Protein AF-0000000084921304 (afdb_homodimer)

Secondary structure (DSSP, 8-state):
-HHHHHHHHHHHHHHT-PPPPHHHHHHHHTT----SEEEETT-TTSHHHHHHHHTT-EEEE--SS--SSS-SS---GGG---B-SEEEE---GGGHHHHHHHHHHHBPTT-EEEEEEEGGGG--HHHHHHHHHS--SEEEEESSPP---SSS---------PPEEEEEEETT--SPEEEEEE-/-HHHHHHHHHHHHHHT--PPPHHHHHHHHTT----SEEEETT-TTSTTHHHHHHTT-EEEE--SS--SSS-SS---GGG---B-SEEEE---GGGHHHHHHHHHHHBPTT-EEEEEEEGGGG--HHHHHHHHHS--SEEEEESSPP----SS---------PPEEEEEEETT--SPEEEEEE-

Organism: Filifactor alocis (strain ATCC 35896 / CCUG 47790 / D40 B5) (NCBI:txid546269)

Radius of gyration: 22.88 Å; Cα contacts (8 Å, |Δi|>4): 692; chains: 2; bounding box: 41×64×52 Å

Nearest PDB structures (foldseek):
  3lpm-assembly1_B  TM=6.409E-01  e=4.430E-08  Listeria monocytogenes serotype 4b str. CLIP 80459
  7wm6-assembly1_B  TM=6.817E-01  e=2.512E-06  Mycoplasma capricolum subsp. capricolum
  5hfj-assembly3_D  TM=5.445E-01  e=5.530E-03  Helicobacter pylori 26695
  7f4r-assembly4_D  TM=4.416E-01  e=1.617E+00  Tetrahymena thermophila SB210
  7f4r-assembly3_C  TM=3.158E-01  e=4.299E-01  Tetrahymena thermophila SB210

Solvent-accessible surface area (backbone atoms only — not comparable to full-atom values): 19880 Å² total; per-residue (Å²): 110,70,60,58,52,47,52,57,39,48,60,45,40,69,66,48,65,69,67,56,42,60,64,60,53,53,56,48,57,76,75,49,86,76,58,58,52,30,34,18,58,46,31,45,70,24,51,59,52,52,54,44,41,75,71,70,34,44,70,52,31,26,13,69,56,63,52,88,37,63,40,72,66,56,34,57,60,87,73,59,71,69,40,80,51,24,34,54,38,56,59,52,67,92,45,41,68,59,51,50,51,49,53,58,67,28,34,39,76,66,28,37,39,36,36,52,38,54,53,69,65,81,40,39,55,80,46,38,60,49,40,70,70,49,25,40,48,34,36,40,34,33,24,50,63,71,67,58,66,66,86,78,60,79,64,82,66,67,83,58,84,61,35,42,22,42,38,29,32,36,38,83,42,75,66,71,18,34,46,44,80,40,121,108,68,60,57,51,45,51,58,39,49,59,45,41,70,66,48,64,69,75,54,43,60,65,60,54,52,59,47,58,77,75,50,84,75,58,61,50,30,34,19,57,46,30,44,70,23,53,59,52,53,54,44,40,74,72,71,34,44,70,52,30,26,14,68,56,64,51,88,38,64,38,72,65,59,35,56,61,86,73,59,71,71,39,81,51,23,32,52,37,55,59,52,68,92,45,42,67,59,51,51,52,50,54,58,68,30,35,39,77,66,26,38,38,37,37,52,38,53,53,67,64,80,39,39,58,80,47,38,60,48,40,70,71,49,26,38,50,33,35,41,33,32,24,51,62,72,68,60,77,66,87,78,63,79,65,81,65,69,80,61,83,62,34,42,21,42,39,29,32,36,37,82,43,76,66,69,18,35,45,43,78,39,123

InterPro domains:
  IPR002052 DNA methylase, N-6 adenine-specific, conserved site [PS00092] (87-93)
  IPR029063 S-adenosyl-L-methionine-dependent methyltransferase superfamily [SSF53335] (7-137)

Structure (mmCIF, N/CA/C/O backbone):
data_AF-0000000084921304-model_v1
#
loop_
_entity.id
_entity.type
_entity.pdbx_description
1 polymer 'Conjugal transfer protein'
#
loop_
_atom_site.group_PDB
_atom_site.id
_atom_site.type_symbol
_atom_site.label_atom_id
_atom_site.label_alt_id
_atom_site.label_comp_id
_atom_site.label_asym_id
_atom_site.label_entity_id
_atom_site.label_seq_id
_atom_site.pdbx_PDB_ins_code
_atom_site.Cartn_x
_atom_site.Cartn_y
_atom_site.Cartn_z
_atom_site.occupancy
_atom_site.B_iso_or_equiv
_atom_site.auth_seq_id
_atom_site.auth_comp_id
_atom_site.auth_asym_id
_atom_site.auth_atom_id
_atom_site.pdbx_PDB_model_num
ATOM 1 N N . MET A 1 1 ? -14.688 -12.773 -30.062 1 26.5 1 MET A N 1
ATOM 2 C CA . MET A 1 1 ? -14.188 -11.805 -29.094 1 26.5 1 MET A CA 1
ATOM 3 C C . MET A 1 1 ? -13.164 -12.445 -28.156 1 26.5 1 MET A C 1
ATOM 5 O O . MET A 1 1 ? -12.109 -11.859 -27.891 1 26.5 1 MET A O 1
ATOM 9 N N . PHE A 1 2 ? -13.516 -13.578 -27.734 1 33.69 2 PHE A N 1
ATOM 10 C CA . PHE A 1 2 ? -12.617 -14.43 -26.969 1 33.69 2 PHE A CA 1
ATOM 11 C C . PHE A 1 2 ? -11.445 -14.898 -27.828 1 33.69 2 PHE A C 1
ATOM 13 O O . PHE A 1 2 ? -10.305 -14.961 -27.359 1 33.69 2 PHE A O 1
ATOM 20 N N . ASP A 1 3 ? -11.773 -15.156 -28.969 1 39.53 3 ASP A N 1
ATOM 21 C CA . ASP A 1 3 ? -10.766 -15.703 -29.859 1 39.53 3 ASP A CA 1
ATOM 22 C C . ASP A 1 3 ? -9.68 -14.672 -30.172 1 39.53 3 ASP A C 1
ATOM 24 O O . ASP A 1 3 ? -8.492 -15 -30.203 1 39.53 3 ASP A O 1
ATOM 28 N N . THR A 1 4 ? -10.141 -13.5 -30.688 1 36.56 4 THR A N 1
ATOM 29 C CA . THR A 1 4 ? -9.227 -12.422 -31.047 1 36.56 4 THR A CA 1
ATOM 30 C C . THR A 1 4 ? -8.445 -11.945 -29.828 1 36.56 4 THR A C 1
ATOM 32 O O . THR A 1 4 ? -7.285 -11.547 -29.953 1 36.56 4 THR A O 1
ATOM 35 N N . LEU A 1 5 ? -9.047 -11.914 -28.719 1 35.69 5 LEU A N 1
ATOM 36 C CA . LEU A 1 5 ? -8.359 -11.625 -27.469 1 35.69 5 LEU A CA 1
ATOM 37 C C . LEU A 1 5 ? -7.27 -12.648 -27.188 1 35.69 5 LEU A C 1
ATOM 39 O O . LEU A 1 5 ? -6.188 -12.305 -26.719 1 35.69 5 LEU A O 1
ATOM 43 N N . ILE A 1 6 ? -7.566 -13.93 -27.75 1 40.97 6 ILE A N 1
ATOM 44 C CA . ILE A 1 6 ? -6.594 -15.008 -27.594 1 40.97 6 ILE A CA 1
ATOM 45 C C . ILE A 1 6 ? -5.398 -14.766 -28.516 1 40.97 6 ILE A C 1
ATOM 47 O O . ILE A 1 6 ? -4.25 -14.938 -28.109 1 40.97 6 ILE A O 1
ATOM 51 N N . LYS A 1 7 ? -5.809 -14.422 -29.734 1 44.66 7 LYS A N 1
ATOM 52 C CA . LYS A 1 7 ? -4.73 -14.242 -30.703 1 44.66 7 LYS A CA 1
ATOM 53 C C . LYS A 1 7 ? -3.861 -13.039 -30.344 1 44.66 7 LYS A C 1
ATOM 55 O O . LYS A 1 7 ? -2.633 -13.125 -30.375 1 44.66 7 LYS A O 1
ATOM 60 N N . PHE A 1 8 ? -4.484 -11.938 -30.234 1 45 8 PHE A N 1
ATOM 61 C CA . PHE A 1 8 ? -3.799 -10.703 -29.875 1 45 8 PHE A CA 1
ATOM 62 C C . PHE A 1 8 ? -3.074 -10.852 -28.547 1 45 8 PHE A C 1
ATOM 64 O O . PHE A 1 8 ? -1.998 -10.281 -28.344 1 45 8 PHE A O 1
ATOM 71 N N . SER A 1 9 ? -3.645 -11.75 -27.734 1 48.25 9 SER A N 1
ATOM 72 C CA . SER A 1 9 ? -3.143 -12.055 -26.406 1 48.25 9 SER A CA 1
ATOM 73 C C . SER A 1 9 ? -1.865 -12.883 -26.469 1 48.25 9 SER A C 1
ATOM 75 O O . SER A 1 9 ? -0.914 -12.625 -25.734 1 48.25 9 SER A O 1
ATOM 77 N N . LYS A 1 10 ? -1.944 -13.82 -27.484 1 49.91 10 LYS A N 1
ATOM 78 C CA . LYS A 1 10 ? -0.746 -14.641 -27.609 1 49.91 10 LYS A CA 1
ATOM 79 C C . LYS A 1 10 ? 0.442 -13.812 -28.094 1 49.91 10 LYS A C 1
ATOM 81 O O . LYS A 1 10 ? 1.568 -14.008 -27.625 1 49.91 10 LYS A O 1
ATOM 86 N N . ASP A 1 11 ? 0.096 -13.086 -29.203 1 49.53 11 ASP A N 1
ATOM 87 C CA . ASP A 1 11 ? 1.166 -12.219 -29.688 1 49.53 11 ASP A CA 1
ATOM 88 C C . ASP A 1 11 ? 1.638 -11.266 -28.594 1 49.53 11 ASP A C 1
ATOM 90 O O . ASP A 1 11 ? 2.838 -11.023 -28.453 1 49.53 11 ASP A O 1
ATOM 94 N N . ARG A 1 12 ? 0.738 -10.695 -27.969 1 47.16 12 ARG A N 1
ATOM 95 C CA . ARG A 1 12 ? 1.112 -9.773 -26.906 1 47.16 12 ARG A CA 1
ATOM 96 C C . ARG A 1 12 ? 1.82 -10.5 -25.766 1 47.16 12 ARG A C 1
ATOM 98 O O . ARG A 1 12 ? 2.68 -9.93 -25.094 1 47.16 12 ARG A O 1
ATOM 105 N N . GLU A 1 13 ? 1.386 -11.672 -25.594 1 50.84 13 GLU A N 1
ATOM 106 C CA . GLU A 1 13 ? 2.02 -12.516 -24.578 1 50.84 13 GLU A CA 1
ATOM 107 C C . GLU A 1 13 ? 3.498 -12.727 -24.891 1 50.84 13 GLU A C 1
ATOM 109 O O . GLU A 1 13 ? 4.332 -12.719 -23.984 1 50.84 13 GLU A O 1
ATOM 114 N N . LYS A 1 14 ? 3.738 -13.109 -26.141 1 47.34 14 LYS A N 1
ATOM 115 C CA . LYS A 1 14 ? 5.152 -13.219 -26.5 1 47.34 14 LYS A CA 1
ATOM 116 C C . LYS A 1 14 ? 5.926 -11.984 -26.047 1 47.34 14 LYS A C 1
ATOM 118 O O . LYS A 1 14 ? 7.074 -12.094 -25.609 1 47.34 14 LYS A O 1
ATOM 123 N N . LEU A 1 15 ? 5.176 -10.859 -26.094 1 44.09 15 LEU A N 1
ATOM 124 C CA . LEU A 1 15 ? 5.832 -9.578 -25.828 1 44.09 15 LEU A CA 1
ATOM 125 C C . LEU A 1 15 ? 5.855 -9.281 -24.328 1 44.09 15 LEU A C 1
ATOM 127 O O . LEU A 1 15 ? 6.703 -8.516 -23.859 1 44.09 15 LEU A O 1
ATOM 131 N N . ASP A 1 16 ? 5.016 -9.938 -23.672 1 53.34 16 ASP A N 1
ATOM 132 C CA . ASP A 1 16 ? 4.938 -9.531 -22.281 1 53.34 16 ASP A CA 1
ATOM 133 C C . ASP A 1 16 ? 5.625 -10.539 -21.375 1 53.34 16 ASP A C 1
ATOM 135 O O . ASP A 1 16 ? 5.199 -10.758 -20.234 1 53.34 16 ASP A O 1
ATOM 139 N N . PHE A 1 17 ? 6.609 -11.188 -22.047 1 55.31 17 PHE A N 1
ATOM 140 C CA . PHE A 1 17 ? 7.426 -12.102 -21.25 1 55.31 17 PHE A CA 1
ATOM 141 C C . PHE A 1 17 ? 8.539 -11.344 -20.531 1 55.31 17 PHE A C 1
ATOM 143 O O . PHE A 1 17 ? 9.391 -10.727 -21.172 1 55.31 17 PHE A O 1
ATOM 150 N N . TYR A 1 18 ? 8.328 -11.086 -19.328 1 63.44 18 TYR A N 1
ATOM 151 C CA . TYR A 1 18 ? 9.406 -10.523 -18.516 1 63.44 18 TYR A CA 1
ATOM 152 C C . TYR A 1 18 ? 10.008 -11.578 -17.594 1 63.44 18 TYR A C 1
ATOM 154 O O . TYR A 1 18 ? 9.281 -12.328 -16.953 1 63.44 18 TYR A O 1
ATOM 162 N N . ALA A 1 19 ? 11.328 -11.867 -17.797 1 76.06 19 ALA A N 1
ATOM 163 C CA . ALA A 1 19 ? 12.039 -12.734 -16.859 1 76.06 19 ALA A CA 1
ATOM 164 C C . ALA A 1 19 ? 11.945 -12.195 -15.438 1 76.06 19 ALA A C 1
ATOM 166 O O . ALA A 1 19 ? 12.219 -11.016 -15.188 1 76.06 19 ALA A O 1
ATOM 167 N N . THR A 1 20 ? 11.461 -13.102 -14.594 1 87.38 20 THR A N 1
ATOM 168 C CA . THR A 1 20 ? 11.336 -12.703 -13.195 1 87.38 20 THR A CA 1
ATOM 169 C C . THR A 1 20 ? 12.688 -12.773 -12.492 1 87.38 20 THR A C 1
ATOM 171 O O . THR A 1 20 ? 13.375 -13.797 -12.539 1 87.38 20 THR A O 1
ATOM 174 N N . ASP A 1 21 ? 13.117 -11.625 -11.898 1 88.94 21 ASP A N 1
ATOM 175 C CA . ASP A 1 21 ? 14.32 -11.586 -11.07 1 88.94 21 ASP A CA 1
ATOM 176 C C . ASP A 1 21 ? 14.273 -12.664 -9.992 1 88.94 21 ASP A C 1
ATOM 178 O O . ASP A 1 21 ? 13.273 -12.805 -9.281 1 88.94 21 ASP A O 1
ATOM 182 N N . LYS A 1 22 ? 15.383 -13.461 -9.945 1 91.94 22 LYS A N 1
ATOM 183 C CA . LYS A 1 22 ? 15.438 -14.547 -8.977 1 91.94 22 LYS A CA 1
ATOM 184 C C . LYS A 1 22 ? 15.195 -14.031 -7.562 1 91.94 22 LYS A C 1
ATOM 186 O O . LYS A 1 22 ? 14.625 -14.742 -6.727 1 91.94 22 LYS A O 1
ATOM 191 N N . ARG A 1 23 ? 15.625 -12.797 -7.305 1 92.06 23 ARG A N 1
ATOM 192 C CA . ARG A 1 23 ? 15.453 -12.195 -5.988 1 92.06 23 ARG A CA 1
ATOM 193 C C . ARG A 1 23 ? 13.984 -12.164 -5.59 1 92.06 23 ARG A C 1
ATOM 195 O O . ARG A 1 23 ? 13.648 -12.328 -4.414 1 92.06 23 ARG A O 1
ATOM 202 N N . ALA A 1 24 ? 13.133 -11.961 -6.535 1 94.25 24 ALA A N 1
ATOM 203 C CA . ALA A 1 24 ? 11.703 -11.883 -6.242 1 94.25 24 ALA A CA 1
ATOM 204 C C . ALA A 1 24 ? 11.203 -13.172 -5.598 1 94.25 24 ALA A C 1
ATOM 206 O O . ALA A 1 24 ? 10.547 -13.133 -4.551 1 94.25 24 ALA A O 1
ATOM 207 N N . THR A 1 25 ? 11.539 -14.281 -6.16 1 97.44 25 THR A N 1
ATOM 208 C CA . THR A 1 25 ? 11.055 -15.562 -5.652 1 97.44 25 THR A CA 1
ATOM 209 C C . THR A 1 25 ? 11.766 -15.938 -4.355 1 97.44 25 THR A C 1
ATOM 211 O O . THR A 1 25 ? 11.133 -16.438 -3.418 1 97.44 25 THR A O 1
ATOM 214 N N . HIS A 1 26 ? 13.07 -15.648 -4.23 1 97.19 26 HIS A N 1
ATOM 215 C CA . HIS A 1 26 ? 13.797 -15.914 -2.994 1 97.19 26 HIS A CA 1
ATOM 216 C C . HIS A 1 26 ? 13.172 -15.172 -1.816 1 97.19 26 HIS A C 1
ATOM 218 O O . HIS A 1 26 ? 12.969 -15.758 -0.75 1 97.19 26 HIS A O 1
ATOM 224 N N . GLU A 1 27 ? 12.898 -13.93 -2.084 1 96.19 27 GLU A N 1
ATOM 225 C CA . GLU A 1 27 ? 12.344 -13.117 -1.007 1 96.19 27 GLU A CA 1
ATOM 226 C C . GLU A 1 27 ? 10.953 -13.594 -0.616 1 96.19 27 GLU A C 1
ATOM 228 O O . GLU A 1 27 ? 10.57 -13.539 0.557 1 96.19 27 GLU A O 1
ATOM 233 N N . LEU A 1 28 ? 10.148 -14.016 -1.581 1 97.94 28 LEU A N 1
ATOM 234 C CA . LEU A 1 28 ? 8.844 -14.586 -1.278 1 97.94 28 LEU A CA 1
ATOM 235 C C . LEU A 1 28 ? 8.984 -15.82 -0.392 1 97.94 28 LEU A C 1
ATOM 237 O O . LEU A 1 28 ? 8.289 -15.953 0.616 1 97.94 28 LEU A O 1
ATOM 241 N N . LEU A 1 29 ? 9.922 -16.703 -0.693 1 98.44 29 LEU A N 1
ATOM 242 C CA . LEU A 1 29 ? 10.055 -17.984 -0.028 1 98.44 29 LEU A CA 1
ATOM 243 C C . LEU A 1 29 ? 10.672 -17.828 1.356 1 98.44 29 LEU A C 1
ATOM 245 O O . LEU A 1 29 ? 10.586 -18.734 2.188 1 98.44 29 LEU A O 1
ATOM 249 N N . LYS A 1 30 ? 11.359 -16.703 1.656 1 97.62 30 LYS A N 1
ATOM 250 C CA . LYS A 1 30 ? 11.82 -16.391 3.006 1 97.62 30 LYS A CA 1
ATOM 251 C C . LYS A 1 30 ? 10.648 -16.062 3.926 1 97.62 30 LYS A C 1
ATOM 253 O O . LYS A 1 30 ? 10.773 -16.141 5.152 1 97.62 30 LYS A O 1
ATOM 258 N N . ARG A 1 31 ? 9.484 -15.836 3.352 1 97.62 31 ARG A N 1
ATOM 259 C CA . ARG A 1 31 ? 8.422 -15.219 4.141 1 97.62 31 ARG A CA 1
ATOM 260 C C . ARG A 1 31 ? 7.156 -16.062 4.109 1 97.62 31 ARG A C 1
ATOM 262 O O . ARG A 1 31 ? 6.309 -15.953 4.996 1 97.62 31 ARG A O 1
ATOM 269 N N . GLU A 1 32 ? 7.043 -16.844 3.07 1 98.31 32 GLU A N 1
ATOM 270 C CA . GLU A 1 32 ? 5.844 -17.656 2.893 1 98.31 32 GLU A CA 1
ATOM 271 C C . GLU A 1 32 ? 6.199 -19.125 2.645 1 98.31 32 GLU A C 1
ATOM 273 O O . GLU A 1 32 ? 7.254 -19.422 2.084 1 98.31 32 GLU A O 1
ATOM 278 N N . GLU A 1 33 ? 5.285 -19.969 3.123 1 98.5 33 GLU A N 1
ATOM 279 C CA . GLU A 1 33 ? 5.355 -21.406 2.811 1 98.5 33 GLU A CA 1
ATOM 280 C C . GLU A 1 33 ? 4.156 -21.844 1.975 1 98.5 33 GLU A C 1
ATOM 282 O O . GLU A 1 33 ? 3.051 -21.312 2.145 1 98.5 33 GLU A O 1
ATOM 287 N N . PHE A 1 34 ? 4.43 -22.75 1.084 1 98.62 34 PHE A N 1
ATOM 288 C CA . PHE A 1 34 ? 3.389 -23.312 0.233 1 98.62 34 PHE A CA 1
ATOM 289 C C . PHE A 1 34 ? 3.311 -24.828 0.398 1 98.62 34 PHE A C 1
ATOM 291 O O . PHE A 1 34 ? 4.121 -25.422 1.112 1 98.62 34 PHE A O 1
ATOM 298 N N . THR A 1 35 ? 2.27 -25.438 -0.199 1 98.19 35 THR A N 1
ATOM 299 C CA . THR A 1 35 ? 2.213 -26.891 -0.252 1 98.19 35 THR A CA 1
ATOM 300 C C . THR A 1 35 ? 3.365 -27.438 -1.086 1 98.19 35 THR A C 1
ATOM 302 O O . THR A 1 35 ? 3.951 -26.719 -1.899 1 98.19 35 THR A O 1
ATOM 305 N N . SER A 1 36 ? 3.621 -28.641 -0.891 1 97.88 36 SER A N 1
ATOM 306 C CA . SER A 1 36 ? 4.781 -29.266 -1.517 1 97.88 36 SER A CA 1
ATOM 307 C C . SER A 1 36 ? 4.672 -29.234 -3.037 1 97.88 36 SER A C 1
ATOM 309 O O . SER A 1 36 ? 5.688 -29.172 -3.736 1 97.88 36 SER A O 1
ATOM 311 N N . LEU A 1 37 ? 3.475 -29.344 -3.533 1 98.44 37 LEU A N 1
ATOM 312 C CA . LEU A 1 37 ? 3.213 -29.234 -4.965 1 98.44 37 LEU A CA 1
ATOM 313 C C . LEU A 1 37 ? 2.598 -27.875 -5.297 1 98.44 37 LEU A C 1
ATOM 315 O O . LEU A 1 37 ? 1.516 -27.547 -4.805 1 98.44 37 LEU A O 1
ATOM 319 N N . VAL A 1 38 ? 3.303 -27.109 -6.16 1 98.88 38 VAL A N 1
ATOM 320 C CA . VAL A 1 38 ? 2.885 -25.766 -6.508 1 98.88 38 VAL A CA 1
ATOM 321 C C . VAL A 1 38 ? 2.555 -25.688 -7.996 1 98.88 38 VAL A C 1
ATOM 323 O O . VAL A 1 38 ? 3.262 -26.266 -8.828 1 98.88 38 VAL A O 1
ATOM 326 N N . TYR A 1 39 ? 1.512 -25 -8.312 1 98.94 39 TYR A N 1
ATOM 327 C CA . TYR A 1 39 ? 1.114 -24.797 -9.703 1 98.94 39 TYR A CA 1
ATOM 328 C C . TYR A 1 39 ? 1.648 -23.469 -10.227 1 98.94 39 TYR A C 1
ATOM 330 O O . TYR A 1 39 ? 1.425 -22.422 -9.625 1 98.94 39 TYR A O 1
ATOM 338 N N . GLU A 1 40 ? 2.408 -23.438 -11.297 1 98.75 40 GLU A N 1
ATOM 339 C CA . GLU A 1 40 ? 2.879 -22.281 -12.055 1 98.75 40 GLU A CA 1
ATOM 340 C C . GLU A 1 40 ? 2.252 -22.25 -13.445 1 98.75 40 GLU A C 1
ATOM 342 O O . GLU A 1 40 ? 2.805 -22.797 -14.398 1 98.75 40 GLU A O 1
ATOM 347 N N . PRO A 1 41 ? 1.186 -21.484 -13.625 1 98.25 41 PRO A N 1
ATOM 348 C CA . PRO A 1 41 ? 0.367 -21.594 -14.836 1 98.25 41 PRO A CA 1
ATOM 349 C C . PRO A 1 41 ? 0.828 -20.656 -15.945 1 98.25 41 PRO A C 1
ATOM 351 O O . PRO A 1 41 ? 0.202 -20.594 -17.016 1 98.25 41 PRO A O 1
ATOM 354 N N . ALA A 1 42 ? 1.839 -19.875 -15.711 1 96.5 42 ALA A N 1
ATOM 355 C CA . ALA A 1 42 ? 2.531 -19.016 -16.672 1 96.5 42 ALA A CA 1
ATOM 356 C C . ALA A 1 42 ? 4.043 -19.094 -16.484 1 96.5 42 ALA A C 1
ATOM 358 O O . ALA A 1 42 ? 4.699 -18.078 -16.25 1 96.5 42 ALA A O 1
ATOM 359 N N . CYS A 1 43 ? 4.582 -20.266 -16.75 1 96.75 43 CYS A N 1
ATOM 360 C CA . CYS A 1 43 ? 5.895 -20.609 -16.203 1 96.75 43 CYS A CA 1
ATOM 361 C C . CYS A 1 43 ? 7.008 -20.031 -17.062 1 96.75 43 CYS A C 1
ATOM 363 O O . CYS A 1 43 ? 8.148 -19.906 -16.625 1 96.75 43 CYS A O 1
ATOM 365 N N . GLY A 1 44 ? 6.73 -19.672 -18.328 1 93.44 44 GLY A N 1
ATOM 366 C CA . GLY A 1 44 ? 7.773 -19.141 -19.188 1 93.44 44 GLY A CA 1
ATOM 367 C C . GLY A 1 44 ? 9 -20.031 -19.266 1 93.44 44 GLY A C 1
ATOM 368 O O . GLY A 1 44 ? 8.883 -21.234 -19.531 1 93.44 44 GLY A O 1
ATOM 369 N N . GLU A 1 45 ? 10.125 -19.469 -19.016 1 94.5 45 GLU A N 1
ATOM 370 C CA . GLU A 1 45 ? 11.375 -20.219 -19.078 1 94.5 45 GLU A CA 1
ATOM 371 C C . GLU A 1 45 ? 11.727 -20.812 -17.719 1 94.5 45 GLU A C 1
ATOM 373 O O . GLU A 1 45 ? 12.828 -21.344 -17.531 1 94.5 45 GLU A O 1
ATOM 378 N N . GLY A 1 46 ? 10.883 -20.656 -16.75 1 97 46 GLY A N 1
ATOM 379 C CA . GLY A 1 46 ? 11.055 -21.344 -15.477 1 97 46 GLY A CA 1
ATOM 380 C C . GLY A 1 46 ? 11.75 -20.484 -14.438 1 97 46 GLY A C 1
ATOM 381 O O . GLY A 1 46 ? 12.312 -21.016 -13.469 1 97 46 GLY A O 1
ATOM 382 N N . HIS A 1 47 ? 11.734 -19.203 -14.617 1 95.75 47 HIS A N 1
ATOM 383 C CA . HIS A 1 47 ? 12.453 -18.328 -13.695 1 95.75 47 HIS A CA 1
ATOM 384 C C . HIS A 1 47 ? 11.914 -18.469 -12.273 1 95.75 47 HIS A C 1
ATOM 386 O O . HIS A 1 47 ? 12.672 -18.422 -11.305 1 95.75 47 HIS A O 1
ATOM 392 N N . ILE A 1 48 ? 10.609 -18.641 -12.148 1 97.94 48 ILE A N 1
ATOM 393 C CA . ILE A 1 48 ? 10.016 -18.859 -10.836 1 97.94 48 ILE A CA 1
ATOM 394 C C . ILE A 1 48 ? 10.07 -20.328 -10.469 1 97.94 48 ILE A C 1
ATOM 396 O O . ILE A 1 48 ? 10.492 -20.688 -9.367 1 97.94 48 ILE A O 1
ATOM 400 N N . GLY A 1 49 ? 9.727 -21.188 -11.344 1 98.5 49 GLY A N 1
ATOM 401 C CA . GLY A 1 49 ? 9.656 -22.625 -11.094 1 98.5 49 GLY A CA 1
ATOM 402 C C . GLY A 1 49 ? 10.977 -23.219 -10.648 1 98.5 49 GLY A C 1
ATOM 403 O O . GLY A 1 49 ? 11.016 -24.016 -9.703 1 98.5 49 GLY A O 1
ATOM 404 N N . LYS A 1 50 ? 12.047 -22.844 -11.281 1 98.25 50 LYS A N 1
ATOM 405 C CA . LYS A 1 50 ? 13.359 -23.391 -10.953 1 98.25 50 LYS A CA 1
ATOM 406 C C . LYS A 1 50 ? 13.766 -23.031 -9.523 1 98.25 50 LYS A C 1
ATOM 408 O O . LYS A 1 50 ? 14.352 -23.859 -8.82 1 98.25 50 LYS A O 1
ATOM 413 N N . ILE A 1 51 ? 13.477 -21.812 -9.133 1 98.38 51 ILE A N 1
ATOM 414 C CA . ILE A 1 51 ? 13.797 -21.406 -7.77 1 98.38 51 ILE A CA 1
ATOM 415 C C . ILE A 1 51 ? 12.938 -22.188 -6.777 1 98.38 51 ILE A C 1
ATOM 417 O O . ILE A 1 51 ? 13.422 -22.609 -5.723 1 98.38 51 ILE A O 1
ATOM 421 N N . LEU A 1 52 ? 11.648 -22.391 -7.074 1 98.69 52 LEU A N 1
ATOM 422 C CA . LEU A 1 52 ? 10.789 -23.219 -6.23 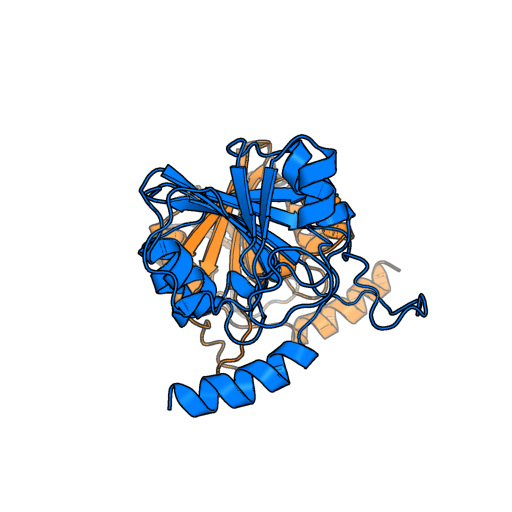1 98.69 52 LEU A CA 1
ATOM 423 C C . LEU A 1 52 ? 11.375 -24.609 -6.059 1 98.69 52 LEU A C 1
ATOM 425 O O . LEU A 1 52 ? 11.461 -25.125 -4.941 1 98.69 52 LEU A O 1
ATOM 429 N N . GLU A 1 53 ? 11.82 -25.141 -7.117 1 98.62 53 GLU A N 1
ATOM 430 C CA . GLU A 1 53 ? 12.406 -26.469 -7.086 1 98.62 53 GLU A CA 1
ATOM 431 C C . GLU A 1 53 ? 13.68 -26.5 -6.238 1 98.62 53 GLU A C 1
ATOM 433 O O . GLU A 1 53 ? 13.906 -27.438 -5.477 1 98.62 53 GLU A O 1
ATOM 438 N N . GLU A 1 54 ? 14.469 -25.5 -6.398 1 98.25 54 GLU A N 1
ATOM 439 C CA . GLU A 1 54 ? 15.695 -25.375 -5.609 1 98.25 54 GLU A CA 1
ATOM 440 C C . GLU A 1 54 ? 15.383 -25.375 -4.113 1 98.25 54 GLU A C 1
ATOM 442 O O . GLU A 1 54 ? 16.234 -25.75 -3.299 1 98.25 54 GLU A O 1
ATOM 447 N N . HIS A 1 55 ? 14.227 -24.969 -3.771 1 98.12 55 HIS A N 1
ATOM 448 C CA . HIS A 1 55 ? 13.852 -24.875 -2.365 1 98.12 55 HIS A CA 1
ATOM 449 C C . HIS A 1 55 ? 13.031 -26.094 -1.931 1 98.12 55 HIS A C 1
ATOM 451 O O . HIS A 1 55 ? 12.391 -26.062 -0.878 1 98.12 55 HIS A O 1
ATOM 457 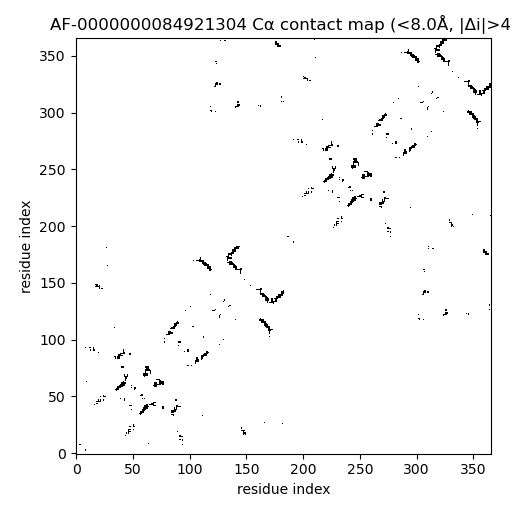N N . GLY A 1 56 ? 12.883 -27.109 -2.711 1 97.94 56 GLY A N 1
ATOM 458 C CA . GLY A 1 56 ? 12.328 -28.391 -2.301 1 97.94 56 GLY A CA 1
ATOM 459 C C . GLY A 1 56 ? 10.891 -28.594 -2.758 1 97.94 56 GLY A C 1
ATOM 460 O O . GLY A 1 56 ? 10.273 -29.609 -2.439 1 97.94 56 GLY A O 1
ATOM 461 N N . TYR A 1 57 ? 10.336 -27.688 -3.502 1 98.69 57 TYR A N 1
ATOM 462 C CA . TYR A 1 57 ? 8.984 -27.828 -4.016 1 98.69 57 TYR A CA 1
ATOM 463 C C . TYR A 1 57 ? 8.977 -28.625 -5.316 1 98.69 57 TYR A C 1
ATOM 465 O O . TYR A 1 57 ? 9.961 -28.609 -6.062 1 98.69 57 TYR A O 1
ATOM 473 N N . THR A 1 58 ? 7.883 -29.375 -5.465 1 98.81 58 THR A N 1
ATOM 474 C CA . THR A 1 58 ? 7.547 -29.859 -6.797 1 98.81 58 THR A CA 1
ATOM 475 C C . THR A 1 58 ? 6.645 -28.875 -7.523 1 98.81 58 THR A C 1
ATOM 477 O O . THR A 1 58 ? 5.746 -28.281 -6.918 1 98.81 58 THR A O 1
ATOM 480 N N . VAL A 1 59 ? 6.918 -28.719 -8.875 1 98.81 59 VAL A N 1
ATOM 481 C CA . VAL A 1 59 ? 6.199 -27.672 -9.578 1 98.81 59 VAL A CA 1
ATOM 482 C C . VAL A 1 59 ? 5.41 -28.266 -10.742 1 98.81 59 VAL A C 1
ATOM 484 O O . VAL A 1 59 ? 5.984 -28.938 -11.609 1 98.81 59 VAL A O 1
ATOM 487 N N . LYS A 1 60 ? 4.07 -28.141 -10.711 1 98.81 60 LYS A N 1
ATOM 488 C CA . LYS A 1 60 ? 3.273 -28.266 -11.93 1 98.81 60 LYS A CA 1
ATOM 489 C C . LYS A 1 60 ? 3.35 -26.984 -12.766 1 98.81 60 LYS A C 1
ATOM 491 O O . LYS A 1 60 ? 2.721 -25.984 -12.43 1 98.81 60 LYS A O 1
ATOM 496 N N . ALA A 1 61 ? 4.125 -27.078 -13.852 1 98.62 61 ALA A N 1
ATOM 497 C CA . ALA A 1 61 ? 4.395 -25.875 -14.641 1 98.62 61 ALA A CA 1
ATOM 498 C C . ALA A 1 61 ? 3.764 -25.984 -16.031 1 98.62 61 ALA A C 1
ATOM 500 O O . ALA A 1 61 ? 4.004 -26.938 -16.75 1 98.62 61 ALA A O 1
ATOM 501 N N . THR A 1 62 ? 2.93 -24.984 -16.375 1 97.94 62 THR A N 1
ATOM 502 C CA . THR A 1 62 ? 2.293 -24.938 -17.688 1 97.94 62 THR A CA 1
ATOM 503 C C . THR A 1 62 ? 2.389 -23.531 -18.281 1 97.94 62 THR A C 1
ATOM 505 O O . THR A 1 62 ? 2.668 -22.562 -17.562 1 97.94 62 THR A O 1
ATOM 508 N N . ASP A 1 63 ? 2.279 -23.469 -19.5 1 95.5 63 ASP A N 1
ATOM 509 C CA . ASP A 1 63 ? 2.242 -22.203 -20.234 1 95.5 63 ASP A CA 1
ATOM 510 C C . ASP A 1 63 ? 1.464 -22.359 -21.547 1 95.5 63 ASP A C 1
ATOM 512 O O . ASP A 1 63 ? 1.272 -23.484 -22.031 1 95.5 63 ASP A O 1
ATOM 516 N N . ILE A 1 64 ? 1.005 -21.234 -21.969 1 93.88 64 ILE A N 1
ATOM 517 C CA . ILE A 1 64 ? 0.27 -21.25 -23.219 1 93.88 64 ILE A CA 1
ATOM 518 C C . ILE A 1 64 ? 1.234 -21.484 -24.375 1 93.88 64 ILE A C 1
ATOM 520 O O . ILE A 1 64 ? 0.815 -21.875 -25.484 1 93.88 64 ILE A O 1
ATOM 524 N N . CYS A 1 65 ? 2.514 -21.25 -24.172 1 90.62 65 CYS A N 1
ATOM 525 C CA . CYS A 1 65 ? 3.594 -21.5 -25.125 1 90.62 65 CYS A CA 1
ATOM 526 C C . CYS A 1 65 ? 4.766 -22.203 -24.438 1 90.62 65 CYS A C 1
ATOM 528 O O . CYS A 1 65 ? 5.223 -21.75 -23.375 1 90.62 65 CYS A O 1
ATOM 530 N N . TYR A 1 66 ? 5.227 -23.234 -25.078 1 92.94 66 TYR A N 1
ATOM 531 C CA . TYR A 1 66 ? 6.371 -23.938 -24.484 1 92.94 66 TYR A CA 1
ATOM 532 C C . TYR A 1 66 ? 7.656 -23.141 -24.703 1 92.94 66 TYR A C 1
ATOM 534 O O . TYR A 1 66 ? 7.988 -22.781 -25.828 1 92.94 66 TYR A O 1
ATOM 542 N N . ARG A 1 67 ? 8.336 -22.938 -23.609 1 91.69 67 ARG A N 1
ATOM 543 C CA . ARG A 1 67 ? 9.539 -22.109 -23.688 1 91.69 67 ARG A CA 1
ATOM 544 C C . ARG A 1 67 ? 10.734 -22.844 -23.078 1 91.69 67 ARG A C 1
ATOM 546 O O . ARG A 1 67 ? 11.664 -22.219 -22.578 1 91.69 67 ARG A O 1
ATOM 553 N N . GLY A 1 68 ? 10.617 -24.156 -23.031 1 94.81 68 GLY A N 1
ATOM 554 C CA . GLY A 1 68 ? 11.766 -24.938 -22.594 1 94.81 68 GLY A CA 1
ATOM 555 C C . GLY A 1 68 ? 11.695 -25.344 -21.141 1 94.81 68 GLY A C 1
ATOM 556 O O . GLY A 1 68 ? 12.664 -25.875 -20.594 1 94.81 68 GLY A O 1
ATOM 557 N N . TYR A 1 69 ? 10.617 -25.109 -20.484 1 96.69 69 TYR A N 1
ATOM 558 C CA . TYR A 1 69 ? 10.398 -25.469 -19.094 1 96.69 69 TYR A CA 1
ATOM 559 C C . TYR A 1 69 ? 8.945 -25.859 -18.859 1 96.69 69 TYR A C 1
ATOM 561 O O . TYR A 1 69 ? 8.031 -25.281 -19.453 1 96.69 69 TYR A O 1
ATOM 569 N N . GLY A 1 70 ? 8.734 -26.922 -17.953 1 97.25 70 GLY A N 1
ATOM 570 C CA . GLY A 1 70 ? 7.391 -27.391 -17.625 1 97.25 70 GLY A CA 1
ATOM 571 C C . GLY A 1 70 ? 6.828 -28.359 -18.641 1 97.25 70 GLY A C 1
ATOM 572 O O . GLY A 1 70 ? 7.578 -29.062 -19.312 1 97.25 70 GLY A O 1
ATOM 573 N N . GLU A 1 71 ? 5.523 -28.391 -18.672 1 97.12 71 GLU A N 1
ATOM 574 C CA . GLU A 1 71 ? 4.852 -29.312 -19.594 1 97.12 71 GLU A CA 1
ATOM 575 C C . GLU A 1 71 ? 5.016 -28.859 -21.047 1 97.12 71 GLU A C 1
ATOM 577 O O . GLU A 1 71 ? 4.844 -27.688 -21.359 1 97.12 71 GLU A O 1
ATOM 582 N N . GLU A 1 72 ? 5.363 -29.75 -21.891 1 96 72 GLU A N 1
ATOM 583 C CA . GLU A 1 72 ? 5.512 -29.438 -23.297 1 96 72 GLU A CA 1
ATOM 584 C C . GLU A 1 72 ? 4.164 -29.125 -23.938 1 96 72 GLU A C 1
ATOM 586 O O . GLU A 1 72 ? 4.074 -28.281 -24.844 1 96 72 GLU A O 1
ATOM 591 N N . ARG A 1 73 ? 3.215 -29.891 -23.438 1 95 73 ARG A N 1
ATOM 592 C CA . ARG A 1 73 ? 1.877 -29.578 -23.922 1 95 73 ARG A CA 1
ATOM 593 C C . ARG A 1 73 ? 1.441 -28.188 -23.484 1 95 73 ARG A C 1
ATOM 595 O O . ARG A 1 73 ? 1.422 -27.891 -22.281 1 95 73 ARG A O 1
ATOM 602 N N . GLU A 1 74 ? 1.132 -27.375 -24.406 1 93.12 74 GLU A N 1
ATOM 603 C CA . GLU A 1 74 ? 0.685 -26.016 -24.141 1 93.12 74 GLU A CA 1
ATOM 604 C C . GLU A 1 74 ? -0.666 -26.016 -23.422 1 93.12 74 GLU A C 1
ATOM 606 O O . GLU A 1 74 ? -1.577 -26.75 -23.812 1 93.12 74 GLU A O 1
ATOM 611 N N . VAL A 1 75 ? -0.806 -25.281 -22.391 1 95.56 75 VAL A N 1
ATOM 612 C CA . VAL A 1 75 ? -2.033 -25.203 -21.609 1 95.56 75 VAL A CA 1
ATOM 613 C C . VAL A 1 75 ? -2.463 -23.75 -21.469 1 95.56 75 VAL A C 1
ATOM 615 O O . VAL A 1 75 ? -1.697 -22.906 -20.984 1 95.56 75 VAL A O 1
ATOM 618 N N . ASP A 1 76 ? -3.648 -23.469 -21.938 1 95 76 ASP A N 1
ATOM 619 C CA . ASP A 1 76 ? -4.301 -22.203 -21.625 1 95 76 ASP A CA 1
ATOM 620 C C . ASP A 1 76 ? -4.875 -22.219 -20.203 1 95 76 ASP A C 1
ATOM 622 O O . ASP A 1 76 ? -5.824 -22.953 -19.922 1 95 76 ASP A O 1
ATOM 626 N N . PHE A 1 77 ? -4.363 -21.422 -19.422 1 97.31 77 PHE A N 1
ATOM 627 C CA . PHE A 1 77 ? -4.781 -21.391 -18.016 1 97.31 77 PHE A CA 1
ATOM 628 C C . PHE A 1 77 ? -6.293 -21.219 -17.906 1 97.31 77 PHE A C 1
ATOM 630 O O . PHE A 1 77 ? -6.922 -21.75 -17 1 97.31 77 PHE A O 1
ATOM 637 N N . PHE A 1 78 ? -6.859 -20.484 -18.812 1 96.88 78 PHE A N 1
ATOM 638 C CA . PHE A 1 78 ? -8.273 -20.141 -18.75 1 96.88 78 PHE A CA 1
ATOM 639 C C . PHE A 1 78 ? -9.141 -21.359 -19.062 1 96.88 78 PHE A C 1
ATOM 641 O O . PHE A 1 78 ? -10.359 -21.344 -18.828 1 96.88 78 PHE A O 1
ATOM 648 N N . THR A 1 79 ? -8.555 -22.422 -19.5 1 97.56 79 THR A N 1
ATOM 649 C CA . THR A 1 79 ? -9.305 -23.641 -19.766 1 97.56 79 THR A CA 1
ATOM 650 C C . THR A 1 79 ? -9.289 -24.562 -18.531 1 97.56 79 THR A C 1
ATOM 652 O O . THR A 1 79 ? -10.031 -25.547 -18.484 1 97.56 79 THR A O 1
ATOM 655 N N . VAL A 1 80 ? -8.398 -24.297 -17.578 1 98.19 80 VAL A N 1
ATOM 656 C CA . VAL A 1 80 ? -8.383 -25.047 -16.328 1 98.19 80 VAL A CA 1
ATOM 657 C C . VAL A 1 80 ? -9.633 -24.719 -15.516 1 98.19 80 VAL A C 1
ATOM 659 O O . VAL A 1 80 ? -9.977 -23.547 -15.344 1 98.19 80 VAL A O 1
ATOM 662 N N . THR A 1 81 ? -10.344 -25.688 -14.961 1 98.38 81 THR A N 1
ATOM 663 C CA . THR A 1 81 ? -11.641 -25.422 -14.359 1 98.38 81 THR A CA 1
ATOM 664 C C . THR A 1 81 ? -11.617 -25.719 -12.859 1 98.38 81 THR A C 1
ATOM 666 O O . THR A 1 81 ? -12.531 -25.344 -12.133 1 98.38 81 THR A O 1
ATOM 669 N N . GLU A 1 82 ? -10.625 -26.438 -12.398 1 98.62 82 GLU A N 1
ATOM 670 C CA . GLU A 1 82 ? -10.492 -26.75 -10.984 1 98.62 82 GLU A CA 1
ATOM 671 C C . GLU A 1 82 ? -9.031 -26.766 -10.555 1 98.62 82 GLU A C 1
ATOM 673 O O . GLU A 1 82 ? -8.156 -27.172 -11.328 1 98.62 82 GLU A O 1
ATOM 678 N N . ASN A 1 83 ? -8.766 -26.281 -9.359 1 98.75 83 ASN A N 1
ATOM 679 C CA . ASN A 1 83 ? -7.414 -26.266 -8.82 1 98.75 83 ASN A CA 1
ATOM 680 C C . ASN A 1 83 ? -7.418 -26.453 -7.301 1 98.75 83 ASN A C 1
ATOM 682 O O . ASN A 1 83 ? -8.234 -25.844 -6.602 1 98.75 83 ASN A O 1
ATOM 686 N N . ILE A 1 84 ?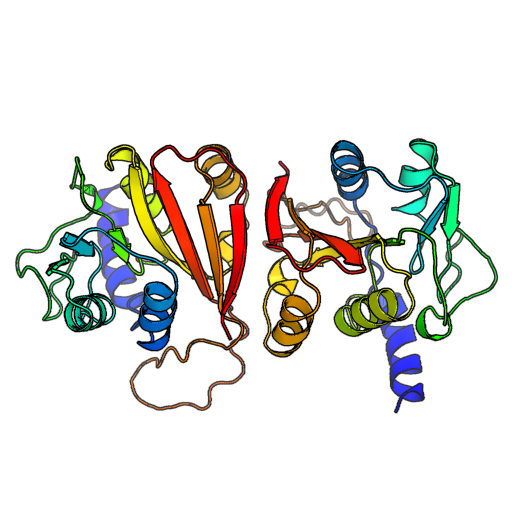 -6.547 -27.344 -6.762 1 98.69 84 ILE A N 1
ATOM 687 C CA . ILE A 1 84 ? -6.41 -27.531 -5.32 1 98.69 84 ILE A CA 1
ATOM 688 C C . ILE A 1 84 ? -4.98 -27.203 -4.895 1 98.69 84 ILE A C 1
ATOM 690 O O . ILE A 1 84 ? -4.625 -27.359 -3.725 1 98.69 84 ILE A O 1
ATOM 694 N N . LEU A 1 85 ? -4.09 -26.797 -5.855 1 98.81 85 LEU A N 1
ATOM 695 C CA . LEU A 1 85 ? -2.682 -26.516 -5.59 1 98.81 85 LEU A CA 1
ATOM 696 C C . LEU A 1 85 ? -2.465 -25.031 -5.332 1 98.81 85 LEU A C 1
ATOM 698 O O . LEU A 1 85 ? -3.129 -24.188 -5.941 1 98.81 85 LEU A O 1
ATOM 702 N N . ASP A 1 86 ? -1.548 -24.75 -4.457 1 98.94 86 ASP A N 1
ATOM 703 C CA . ASP A 1 86 ? -1.111 -23.359 -4.355 1 98.94 86 ASP A CA 1
ATOM 704 C C . ASP A 1 86 ? -0.52 -22.875 -5.676 1 98.94 86 ASP A C 1
ATOM 706 O O . ASP A 1 86 ? 0.093 -23.641 -6.41 1 98.94 86 ASP A O 1
ATOM 710 N N . ILE A 1 87 ? -0.7 -21.594 -5.973 1 98.94 87 ILE A N 1
ATOM 711 C CA . ILE A 1 87 ? -0.237 -21 -7.223 1 98.94 87 ILE A CA 1
ATOM 712 C C . ILE A 1 87 ? 0.831 -19.938 -6.93 1 98.94 87 ILE A C 1
ATOM 714 O O . ILE A 1 87 ? 0.659 -19.109 -6.039 1 98.94 87 ILE A O 1
ATOM 718 N N . VAL A 1 88 ? 1.947 -19.984 -7.559 1 98.88 88 VAL A N 1
ATOM 719 C CA . VAL A 1 88 ? 2.965 -18.938 -7.57 1 98.88 88 VAL A CA 1
ATOM 720 C C . VAL A 1 88 ? 3.332 -18.594 -9.016 1 98.88 88 VAL A C 1
ATOM 722 O O . VAL A 1 88 ? 3.832 -19.438 -9.75 1 98.88 88 VAL A O 1
ATOM 725 N N . THR A 1 89 ? 3.115 -17.297 -9.414 1 98.19 89 THR A N 1
ATOM 726 C CA . THR A 1 89 ? 3.34 -17.016 -10.828 1 98.19 89 THR A CA 1
ATOM 727 C C . THR A 1 89 ? 3.502 -15.508 -11.055 1 98.19 89 THR A C 1
ATOM 729 O O . THR A 1 89 ? 3.143 -14.703 -10.188 1 98.19 89 THR A O 1
ATOM 732 N N . ASN A 1 90 ? 4.137 -15.125 -12.086 1 96.06 90 ASN A N 1
ATOM 733 C CA . ASN A 1 90 ? 4.098 -13.805 -12.711 1 96.06 90 ASN A CA 1
ATOM 734 C C . ASN A 1 90 ? 3.248 -13.812 -13.977 1 96.06 90 ASN A C 1
ATOM 736 O O . ASN A 1 90 ? 3.752 -14.102 -15.062 1 96.06 90 ASN A O 1
ATOM 740 N N . PRO A 1 91 ? 1.982 -13.422 -13.844 1 95.25 91 PRO A N 1
ATOM 741 C CA . PRO A 1 91 ? 1.064 -13.594 -14.969 1 95.25 91 PRO A CA 1
ATOM 742 C C . PRO A 1 91 ? 1.325 -12.594 -16.094 1 95.25 91 PRO A C 1
ATOM 744 O O . PRO A 1 91 ? 2.031 -11.602 -15.906 1 95.25 91 PRO A O 1
ATOM 747 N N . PRO A 1 92 ? 0.75 -12.945 -17.266 1 89.81 92 PRO A N 1
ATOM 748 C CA . PRO A 1 92 ? 0.829 -11.953 -18.344 1 89.81 92 PRO A CA 1
ATOM 749 C C . PRO A 1 92 ? 0.165 -10.625 -17.969 1 89.81 92 PRO A C 1
ATOM 751 O O . PRO A 1 92 ? -0.973 -10.617 -17.484 1 89.81 92 PRO A O 1
ATOM 754 N N . TYR A 1 93 ? 0.821 -9.602 -18.234 1 84.94 93 TYR A N 1
ATOM 755 C CA . TYR A 1 93 ? 0.419 -8.289 -17.75 1 84.94 93 TYR A CA 1
ATOM 756 C C . TYR A 1 93 ? -0.881 -7.836 -18.406 1 84.94 93 TYR A C 1
ATOM 758 O O . TYR A 1 93 ? -1.68 -7.129 -17.781 1 84.94 93 TYR A O 1
ATOM 766 N N . PHE A 1 94 ? -1.108 -8.141 -19.609 1 79.5 94 PHE A N 1
ATOM 767 C CA . PHE A 1 94 ? -2.232 -7.613 -20.375 1 79.5 94 PHE A CA 1
ATOM 768 C C . PHE A 1 94 ? -3.551 -8.172 -19.844 1 79.5 94 PHE A C 1
ATOM 770 O O . PHE A 1 94 ? -4.617 -7.617 -20.125 1 79.5 94 PHE A O 1
ATOM 777 N N . CYS A 1 95 ? -3.506 -9.242 -19.094 1 87.44 95 CYS A N 1
ATOM 778 C CA . CYS A 1 95 ? -4.742 -9.805 -18.562 1 87.44 95 CYS A CA 1
ATOM 779 C C . CYS A 1 95 ? -4.582 -10.172 -17.078 1 87.44 95 CYS A C 1
ATOM 781 O O . CYS A 1 95 ? -5.133 -11.18 -16.625 1 87.44 95 CYS A O 1
ATOM 783 N N . ALA A 1 96 ? -3.855 -9.43 -16.391 1 89.69 96 ALA A N 1
ATOM 784 C CA . ALA A 1 96 ? -3.518 -9.695 -14.992 1 89.69 96 ALA A CA 1
ATOM 785 C C . ALA A 1 96 ? -4.777 -9.844 -14.141 1 89.69 96 ALA A C 1
ATOM 787 O O . ALA A 1 96 ? -4.902 -10.789 -13.359 1 89.69 96 ALA A O 1
ATOM 788 N N . SER A 1 97 ? -5.781 -8.992 -14.297 1 92.44 97 SER A N 1
ATOM 789 C CA . SER A 1 97 ? -7.008 -9.039 -13.508 1 92.44 97 SER A CA 1
ATOM 790 C C . SER A 1 97 ? -7.816 -10.289 -13.812 1 92.44 97 SER A C 1
ATOM 792 O O . SER A 1 97 ? -8.328 -10.945 -12.898 1 92.44 97 SER A O 1
ATOM 794 N N . GLU A 1 98 ? -7.898 -10.562 -15.086 1 93.94 98 GLU A N 1
ATOM 795 C CA . GLU A 1 98 ? -8.633 -11.758 -15.5 1 93.94 98 GLU A CA 1
ATOM 796 C C . GLU A 1 98 ? -7.941 -13.023 -15.008 1 93.94 98 GLU A C 1
ATOM 798 O O . GLU A 1 98 ? -8.602 -13.984 -14.609 1 93.94 98 GLU A O 1
ATOM 803 N N . PHE A 1 99 ? -6.648 -12.984 -15.055 1 94.88 99 PHE A N 1
ATOM 804 C CA . PHE A 1 99 ? -5.863 -14.125 -14.602 1 94.88 99 PHE A CA 1
ATOM 805 C C . PHE A 1 99 ? -6.102 -14.391 -13.117 1 94.88 99 PHE A C 1
ATOM 807 O O . PHE A 1 99 ? -6.332 -15.531 -12.719 1 94.88 99 PHE A O 1
ATOM 814 N N . LEU A 1 100 ? -6.066 -13.328 -12.352 1 97.25 100 LEU A N 1
ATOM 815 C CA . LEU A 1 100 ? -6.32 -13.422 -10.914 1 97.25 100 LEU A CA 1
ATOM 816 C C . LEU A 1 100 ? -7.738 -13.914 -10.648 1 97.25 100 LEU A C 1
ATOM 818 O O . LEU A 1 100 ? -7.941 -14.82 -9.844 1 97.25 100 LEU A O 1
ATOM 822 N N . ARG A 1 101 ? -8.711 -13.344 -11.305 1 96.88 101 ARG A N 1
ATOM 823 C CA . ARG A 1 101 ? -10.102 -13.742 -11.109 1 96.88 101 ARG A CA 1
ATOM 824 C C . ARG A 1 101 ? -10.289 -15.227 -11.398 1 96.88 101 ARG A C 1
ATOM 826 O O . ARG A 1 101 ? -10.961 -15.93 -10.633 1 96.88 101 ARG A O 1
ATOM 833 N N . HIS A 1 102 ? -9.719 -15.641 -12.477 1 98.31 102 HIS A N 1
ATOM 834 C CA . HIS A 1 102 ? -9.828 -17.047 -12.852 1 98.31 102 HIS A CA 1
ATOM 835 C C . HIS A 1 102 ? -9.195 -17.953 -11.789 1 98.31 102 HIS A C 1
ATOM 837 O O . HIS A 1 102 ? -9.805 -18.938 -11.367 1 98.31 102 HIS A O 1
ATOM 843 N N . ALA A 1 103 ? -7.984 -17.594 -11.336 1 98.75 103 ALA A N 1
ATOM 844 C CA . ALA A 1 103 ? -7.297 -18.375 -10.305 1 98.75 103 ALA A CA 1
ATOM 845 C C . ALA A 1 103 ? -8.156 -18.484 -9.047 1 98.75 103 ALA A C 1
ATOM 847 O O . ALA A 1 103 ? -8.266 -19.578 -8.469 1 98.75 103 ALA A O 1
ATOM 848 N N . LEU A 1 104 ? -8.766 -17.438 -8.672 1 98.38 104 LEU A N 1
ATOM 849 C CA . LEU A 1 104 ? -9.602 -17.406 -7.48 1 98.38 104 LEU A CA 1
ATOM 850 C C . LEU A 1 104 ? -10.844 -18.266 -7.668 1 98.38 104 LEU A C 1
ATOM 852 O O . LEU A 1 104 ? -11.266 -18.969 -6.746 1 98.38 104 LEU A O 1
ATOM 856 N N . GLU A 1 105 ? -11.391 -18.203 -8.828 1 97.94 105 GLU A N 1
ATOM 857 C CA . GLU A 1 105 ? -12.641 -18.906 -9.117 1 97.94 105 GLU A CA 1
ATOM 858 C C . GLU A 1 105 ? -12.43 -20.406 -9.125 1 97.94 105 GLU A C 1
ATOM 860 O O . GLU A 1 105 ? -13.258 -21.156 -8.602 1 97.94 105 GLU A O 1
ATOM 865 N N . ILE A 1 106 ? -11.391 -20.859 -9.656 1 98.75 106 ILE A N 1
ATOM 866 C CA . ILE A 1 106 ? -11.242 -22.297 -9.883 1 98.75 106 ILE A CA 1
ATOM 867 C C . ILE A 1 106 ? -10.578 -22.938 -8.672 1 98.75 106 ILE A C 1
ATOM 869 O O . ILE A 1 106 ? -10.539 -24.172 -8.562 1 98.75 106 ILE A O 1
ATOM 873 N N . SER A 1 107 ? -9.969 -22.109 -7.742 1 98.75 107 SER A N 1
ATOM 874 C CA . SER A 1 107 ? -9.188 -22.641 -6.637 1 98.75 107 SER A CA 1
ATOM 875 C C . SER A 1 107 ? -10.062 -22.922 -5.422 1 98.75 107 SER A C 1
ATOM 877 O O . SER A 1 107 ? -10.953 -22.141 -5.098 1 98.75 107 SER A O 1
ATOM 879 N N . ARG A 1 108 ? -9.734 -24.016 -4.754 1 98.56 108 ARG A N 1
ATOM 880 C CA . ARG A 1 108 ? -10.461 -24.391 -3.543 1 98.56 108 ARG A CA 1
ATOM 881 C C . ARG A 1 108 ? -10.133 -23.453 -2.389 1 98.56 108 ARG A C 1
ATOM 883 O O . ARG A 1 108 ? -9.055 -22.859 -2.352 1 98.56 108 ARG A O 1
ATOM 890 N N . GLU A 1 109 ? -11.078 -23.422 -1.411 1 98.25 109 GLU A N 1
ATOM 891 C CA . GLU A 1 109 ? -10.852 -22.625 -0.205 1 98.25 109 GLU A CA 1
ATOM 892 C C . GLU A 1 109 ? -9.539 -23.016 0.474 1 98.25 109 GLU A C 1
ATOM 894 O O . GLU A 1 109 ? -9.211 -24.203 0.562 1 98.25 109 GLU A O 1
ATOM 899 N N . GLY A 1 110 ? -8.828 -22.062 0.875 1 98.31 110 GLY A N 1
ATOM 900 C CA . GLY A 1 110 ? -7.598 -22.328 1.603 1 98.31 110 GLY A CA 1
ATOM 901 C C . GLY A 1 110 ? -6.367 -22.312 0.714 1 98.31 110 GLY A C 1
ATOM 902 O O . GLY A 1 110 ? -5.242 -22.203 1.204 1 98.31 110 GLY A O 1
ATOM 903 N N . VAL A 1 111 ? -6.566 -22.438 -0.597 1 98.81 111 VAL A N 1
ATOM 904 C CA . VAL A 1 111 ? -5.457 -22.406 -1.541 1 98.81 111 VAL A CA 1
ATOM 905 C C . VAL A 1 111 ? -4.797 -21.031 -1.518 1 98.81 111 VAL A C 1
ATOM 907 O O . VAL A 1 111 ? -5.488 -20 -1.491 1 98.81 111 VAL A O 1
ATOM 910 N N . LYS A 1 112 ? -3.469 -21.047 -1.509 1 98.88 112 LYS A N 1
ATOM 911 C CA . LYS A 1 112 ? -2.717 -19.797 -1.598 1 98.88 112 LYS A CA 1
ATOM 912 C C . LYS A 1 112 ? -2.385 -19.453 -3.049 1 98.88 112 LYS A C 1
ATOM 914 O O . LYS A 1 112 ? -2.053 -20.344 -3.838 1 98.88 112 LYS A O 1
ATOM 919 N N . ILE A 1 113 ? -2.531 -18.188 -3.35 1 98.94 113 ILE A N 1
ATOM 920 C CA . ILE A 1 113 ? -2.201 -17.656 -4.672 1 98.94 113 ILE A CA 1
ATOM 921 C C . ILE A 1 113 ? -1.252 -16.469 -4.531 1 98.94 113 ILE A C 1
ATOM 923 O O . ILE A 1 113 ? -1.624 -15.43 -3.977 1 98.94 113 ILE A O 1
ATOM 927 N N . ALA A 1 114 ? -0.016 -16.641 -4.98 1 98.88 114 ALA A N 1
ATOM 928 C CA . ALA A 1 114 ? 0.967 -15.562 -5.016 1 98.88 114 ALA A CA 1
ATOM 929 C C . ALA A 1 114 ? 1.223 -15.102 -6.445 1 98.88 114 ALA A C 1
ATOM 931 O O . ALA A 1 114 ? 1.644 -15.891 -7.297 1 98.88 114 ALA A O 1
ATOM 932 N N . MET A 1 115 ? 1.009 -13.812 -6.672 1 98.25 115 MET A N 1
ATOM 933 C CA . MET A 1 115 ? 1.251 -13.25 -7.996 1 98.25 115 MET A CA 1
ATOM 934 C C . MET A 1 115 ? 2.098 -11.984 -7.906 1 98.25 115 MET A C 1
ATOM 936 O O . MET A 1 115 ? 1.898 -11.156 -7.008 1 98.25 115 MET A O 1
ATOM 940 N N . LEU A 1 116 ? 3.025 -11.914 -8.773 1 96 116 LEU A N 1
ATOM 941 C CA . LEU A 1 116 ? 3.869 -10.727 -8.859 1 96 116 LEU A CA 1
ATOM 942 C C . LEU A 1 116 ? 3.242 -9.68 -9.781 1 96 116 LEU A C 1
ATOM 944 O O . LEU A 1 116 ? 2.967 -9.961 -10.945 1 96 116 LEU A O 1
ATOM 948 N N . PHE A 1 117 ? 2.963 -8.469 -9.188 1 92.88 117 PHE A N 1
ATOM 949 C CA . PHE A 1 117 ? 2.383 -7.363 -9.938 1 92.88 117 PHE A CA 1
ATOM 950 C C . PHE A 1 117 ? 3.152 -6.07 -9.68 1 92.88 117 PHE A C 1
ATOM 952 O O . PHE A 1 117 ? 3.922 -5.98 -8.727 1 92.88 117 PHE A O 1
ATOM 959 N N . ARG A 1 118 ? 2.906 -5.188 -10.656 1 87.19 118 ARG A N 1
ATOM 960 C CA . ARG A 1 118 ? 3.262 -3.822 -10.281 1 87.19 118 ARG A CA 1
ATOM 961 C C . ARG A 1 118 ? 2.445 -3.35 -9.086 1 87.19 118 ARG A C 1
ATOM 963 O O . ARG A 1 118 ? 1.267 -3.689 -8.953 1 87.19 118 ARG A O 1
ATOM 970 N N . LEU A 1 119 ? 3.031 -2.512 -8.273 1 86.31 119 LEU A N 1
ATOM 971 C CA . LEU A 1 119 ? 2.336 -1.979 -7.109 1 86.31 119 LEU A CA 1
ATOM 972 C C . LEU A 1 119 ? 1.051 -1.269 -7.52 1 86.31 119 LEU A C 1
ATOM 974 O O . LEU A 1 119 ? 0.054 -1.312 -6.793 1 86.31 119 LEU A O 1
ATOM 978 N N . ALA A 1 120 ? 1.012 -0.715 -8.68 1 80.94 120 ALA A N 1
ATOM 979 C CA . ALA A 1 120 ? -0.141 0.016 -9.203 1 80.94 120 ALA A CA 1
ATOM 980 C C . ALA A 1 120 ? -1.349 -0.904 -9.352 1 80.94 120 ALA A C 1
ATOM 982 O O . ALA A 1 120 ? -2.477 -0.435 -9.531 1 80.94 120 ALA A O 1
ATOM 983 N N . PHE A 1 121 ? -1.108 -2.168 -9.203 1 88.19 121 PHE A N 1
ATOM 984 C CA . PHE A 1 121 ? -2.215 -3.117 -9.25 1 88.19 121 PHE A CA 1
ATOM 985 C C . PHE A 1 121 ? -3.188 -2.871 -8.102 1 88.19 121 PHE A C 1
ATOM 987 O O . PHE A 1 121 ? -4.355 -3.258 -8.18 1 88.19 121 PHE A O 1
ATOM 994 N N . LEU A 1 122 ? -2.746 -2.246 -7.07 1 88 122 LEU A N 1
ATOM 995 C CA . LEU A 1 122 ? -3.58 -1.938 -5.914 1 88 122 LEU A CA 1
ATOM 996 C C . LEU A 1 122 ? -4.641 -0.901 -6.266 1 88 122 LEU A C 1
ATOM 998 O O . LEU A 1 122 ? -5.613 -0.724 -5.527 1 88 122 LEU A O 1
ATOM 1002 N N . GLU A 1 123 ? -4.359 -0.316 -7.348 1 78.44 123 GLU A N 1
ATOM 1003 C CA . GLU A 1 123 ? -5.242 0.793 -7.691 1 78.44 123 GLU A CA 1
ATOM 1004 C C . GLU A 1 123 ? -6.164 0.426 -8.852 1 78.44 123 GLU A C 1
ATOM 1006 O O . GLU A 1 123 ? -5.922 -0.559 -9.555 1 78.44 123 GLU A O 1
ATOM 1011 N N . GLY A 1 124 ? -7.32 1.134 -9.008 1 73.19 124 GLY A N 1
ATOM 1012 C CA . GLY A 1 124 ? -8.258 0.953 -10.102 1 73.19 124 GLY A CA 1
ATOM 1013 C C . GLY A 1 124 ? -9.648 0.568 -9.641 1 73.19 124 GLY A C 1
ATOM 1014 O O . GLY A 1 124 ? -9.805 -0.212 -8.695 1 73.19 124 GLY A O 1
ATOM 1015 N N . GLN A 1 125 ? -10.508 1.151 -10.375 1 71.44 125 GLN A N 1
ATOM 1016 C CA . GLN A 1 125 ? -11.906 0.963 -10.016 1 71.44 125 GLN A CA 1
ATOM 1017 C C . GLN A 1 125 ? -12.336 -0.49 -10.203 1 71.44 125 GLN A C 1
ATOM 1019 O O . GLN A 1 125 ? -13.031 -1.053 -9.352 1 71.44 125 GLN A O 1
ATOM 1024 N N . SER A 1 126 ? -11.898 -1.071 -11.289 1 73.38 126 SER A N 1
ATOM 1025 C CA . SER A 1 126 ? -12.32 -2.439 -11.578 1 73.38 126 SER A CA 1
ATOM 1026 C C . SER A 1 126 ? -11.742 -3.42 -10.562 1 73.38 126 SER A C 1
ATOM 1028 O O . SER A 1 126 ? -12.398 -4.398 -10.195 1 73.38 126 SER A O 1
ATOM 1030 N N . ARG A 1 127 ? -10.648 -3.113 -10.047 1 81.31 127 ARG A N 1
ATOM 1031 C CA . ARG A 1 127 ? -9.992 -4.027 -9.109 1 81.31 127 ARG A CA 1
ATOM 1032 C C . ARG A 1 127 ? -10.484 -3.801 -7.688 1 81.31 127 ARG A C 1
ATOM 1034 O O . ARG A 1 127 ? -10.328 -4.668 -6.824 1 81.31 127 ARG A O 1
ATOM 1041 N N . TYR A 1 128 ? -11.148 -2.736 -7.566 1 80.44 128 TYR A N 1
ATOM 1042 C CA . TYR A 1 128 ? -11.711 -2.457 -6.25 1 80.44 128 TYR A CA 1
ATOM 1043 C C . TYR A 1 128 ? -12.664 -3.562 -5.824 1 80.44 128 TYR A C 1
ATOM 1045 O O . TYR A 1 128 ? -12.57 -4.078 -4.707 1 80.44 128 TYR A O 1
ATOM 1053 N N . GLU A 1 129 ? -13.57 -3.869 -6.695 1 83.5 129 GLU A N 1
ATOM 1054 C CA . GLU A 1 129 ? -14.555 -4.895 -6.352 1 83.5 129 GLU A CA 1
ATOM 1055 C C . GLU A 1 129 ? -13.883 -6.242 -6.109 1 83.5 129 GLU A C 1
ATOM 1057 O O . GLU A 1 129 ? -14.305 -7.004 -5.234 1 83.5 129 GLU A O 1
ATOM 1062 N N . LEU A 1 130 ? -12.883 -6.461 -6.844 1 88.56 130 LEU A N 1
ATOM 1063 C CA . LEU A 1 130 ? -12.141 -7.707 -6.691 1 88.56 130 LEU A CA 1
ATOM 1064 C C . LEU A 1 130 ? -11.469 -7.781 -5.324 1 88.56 130 LEU A C 1
ATOM 1066 O O . LEU A 1 130 ? -11.562 -8.797 -4.633 1 88.56 130 LEU A O 1
ATOM 1070 N N . PHE A 1 131 ? -10.859 -6.734 -4.898 1 90.94 131 PHE A N 1
ATOM 1071 C CA . PHE A 1 131 ? -10.133 -6.699 -3.631 1 90.94 131 PHE A CA 1
ATOM 1072 C C . PHE A 1 131 ? -11.102 -6.66 -2.455 1 90.94 131 PHE A C 1
ATOM 1074 O O . PHE A 1 131 ? -10.805 -7.184 -1.381 1 90.94 131 PHE A O 1
ATOM 1081 N N . ARG A 1 132 ? -12.219 -6.059 -2.672 1 87.69 132 ARG A N 1
ATOM 1082 C CA . ARG A 1 132 ? -13.234 -6.031 -1.619 1 87.69 132 ARG A CA 1
ATOM 1083 C C . ARG A 1 132 ? -13.773 -7.43 -1.347 1 87.69 132 ARG A C 1
ATOM 1085 O O . ARG A 1 132 ? -13.938 -7.82 -0.189 1 87.69 132 ARG A O 1
ATOM 1092 N N . LYS A 1 133 ? -14.023 -8.109 -2.379 1 90.94 133 LYS A N 1
ATOM 1093 C CA . LYS A 1 133 ? -14.586 -9.453 -2.26 1 90.94 133 LYS A CA 1
ATOM 1094 C C . LYS A 1 133 ? -13.508 -10.469 -1.887 1 90.94 133 LYS A C 1
ATOM 1096 O O . LYS A 1 133 ? -13.766 -11.406 -1.131 1 90.94 133 LYS A O 1
ATOM 1101 N N . HIS A 1 134 ? -12.32 -10.258 -2.459 1 94.94 134 HIS A N 1
ATOM 1102 C CA . HIS A 1 134 ? -11.188 -11.156 -2.264 1 94.94 134 HIS A CA 1
ATOM 1103 C C . HIS A 1 134 ? -9.922 -10.383 -1.914 1 94.94 134 HIS A C 1
ATOM 1105 O O . HIS A 1 134 ? -8.984 -10.336 -2.711 1 94.94 134 HIS A O 1
ATOM 1111 N N . PRO A 1 135 ? -9.891 -9.953 -0.653 1 95.81 135 PRO A N 1
ATOM 1112 C CA . PRO A 1 135 ? -8.688 -9.203 -0.287 1 95.81 135 PRO A CA 1
ATOM 1113 C C . PRO A 1 135 ? -7.441 -10.078 -0.234 1 95.81 135 PRO A C 1
ATOM 1115 O O . PRO A 1 135 ? -7.492 -11.211 0.263 1 95.81 135 PRO A O 1
ATOM 1118 N N . PRO A 1 136 ? -6.383 -9.516 -0.813 1 97.62 136 PRO A N 1
ATOM 1119 C CA . PRO A 1 136 ? -5.145 -10.234 -0.506 1 97.62 136 PRO A CA 1
ATOM 1120 C C . PRO A 1 136 ? -4.84 -10.281 0.99 1 97.62 136 PRO A C 1
ATOM 1122 O O . PRO A 1 136 ? -5.109 -9.312 1.706 1 97.62 136 PRO A O 1
ATOM 1125 N N . LYS A 1 137 ? -4.301 -11.406 1.401 1 98.19 137 LYS A N 1
ATOM 1126 C CA . LYS A 1 137 ? -3.922 -11.531 2.805 1 98.19 137 LYS A CA 1
ATOM 1127 C C . LYS A 1 137 ? -2.686 -10.695 3.117 1 98.19 137 LYS A C 1
ATOM 1129 O O . LYS A 1 137 ? -2.596 -10.086 4.184 1 98.19 137 LYS A O 1
ATOM 1134 N N . ARG A 1 138 ? -1.764 -10.648 2.17 1 98.06 138 ARG A N 1
ATOM 1135 C CA . ARG A 1 138 ? -0.53 -9.883 2.324 1 98.06 138 ARG A CA 1
ATOM 1136 C C . ARG A 1 138 ? -0.063 -9.312 0.987 1 98.06 138 ARG A C 1
ATOM 1138 O O . ARG A 1 138 ? -0.25 -9.945 -0.057 1 98.06 138 ARG A O 1
ATOM 1145 N N . VAL A 1 139 ? 0.521 -8.141 1.032 1 96.75 139 VAL A N 1
ATOM 1146 C CA . VAL A 1 139 ? 1.233 -7.539 -0.088 1 96.75 139 VAL A CA 1
ATOM 1147 C C . VAL A 1 139 ? 2.666 -7.211 0.328 1 96.75 139 VAL A C 1
ATOM 1149 O O . VAL A 1 139 ? 2.889 -6.5 1.311 1 96.75 139 VAL A O 1
ATOM 1152 N N . TYR A 1 140 ? 3.658 -7.805 -0.367 1 95.25 140 TYR A N 1
ATOM 1153 C CA . TYR A 1 140 ? 5.074 -7.559 -0.126 1 95.25 140 TYR A CA 1
ATOM 1154 C C . TYR A 1 140 ? 5.648 -6.602 -1.163 1 95.25 140 TYR A C 1
ATOM 1156 O O . TYR A 1 140 ? 5.922 -6.996 -2.299 1 95.25 140 TYR A O 1
ATOM 1164 N N . VAL A 1 141 ? 5.953 -5.383 -0.757 1 91.56 141 VAL A N 1
ATOM 1165 C CA . VAL A 1 141 ? 6.422 -4.34 -1.665 1 91.56 141 VAL A CA 1
ATOM 1166 C C . VAL A 1 141 ? 7.949 -4.363 -1.734 1 91.56 141 VAL A C 1
ATOM 1168 O O . VAL A 1 141 ? 8.625 -4.328 -0.702 1 91.56 141 VAL A O 1
ATOM 1171 N N . PHE A 1 142 ? 8.461 -4.453 -2.979 1 88.06 142 PHE A N 1
ATOM 1172 C CA . PHE A 1 142 ? 9.906 -4.352 -3.158 1 88.06 142 PHE A CA 1
ATOM 1173 C C . PHE A 1 142 ? 10.352 -2.895 -3.17 1 88.06 142 PHE A C 1
ATOM 1175 O O . PHE A 1 142 ? 9.844 -2.092 -3.955 1 88.06 142 PHE A O 1
ATOM 1182 N N . SER A 1 143 ? 11.258 -2.547 -2.277 1 78.81 143 SER A N 1
ATOM 1183 C CA . SER A 1 143 ? 11.742 -1.175 -2.189 1 78.81 143 SER A CA 1
ATOM 1184 C C . SER A 1 143 ? 12.773 -0.884 -3.273 1 78.81 143 SER A C 1
ATOM 1186 O O . SER A 1 143 ? 12.969 0.271 -3.66 1 78.81 143 SER A O 1
ATOM 1188 N N . LYS A 1 144 ? 13.555 -1.87 -3.58 1 70.94 144 LYS A N 1
ATOM 1189 C CA . LYS A 1 144 ? 14.5 -1.748 -4.68 1 70.94 144 LYS A CA 1
ATOM 1190 C C . LYS A 1 144 ? 13.922 -2.32 -5.973 1 70.94 144 LYS A C 1
ATOM 1192 O O . LYS A 1 144 ? 13.227 -3.336 -5.949 1 70.94 144 LYS A O 1
ATOM 1197 N N . ARG A 1 145 ? 14.18 -1.476 -7.004 1 59.78 145 ARG A N 1
ATOM 1198 C CA . ARG A 1 145 ? 13.695 -1.931 -8.305 1 59.78 145 ARG A CA 1
ATOM 1199 C C . ARG A 1 145 ? 14.258 -3.307 -8.641 1 59.78 145 ARG A C 1
ATOM 1201 O O . ARG A 1 145 ? 15.406 -3.615 -8.312 1 59.78 145 ARG A O 1
ATOM 1208 N N . LEU A 1 146 ? 13.32 -4.199 -8.883 1 53.5 146 LEU A N 1
ATOM 1209 C CA . LEU A 1 146 ? 13.758 -5.5 -9.375 1 53.5 146 LEU A CA 1
ATOM 1210 C C . LEU A 1 146 ? 14.422 -5.375 -10.742 1 53.5 146 LEU A C 1
ATOM 1212 O O . LEU A 1 146 ? 14.016 -4.5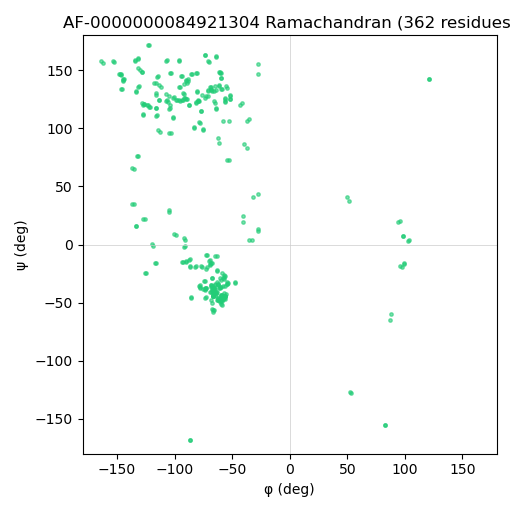39 -11.555 1 53.5 146 LEU A O 1
ATOM 1216 N N . ASN A 1 147 ? 15.734 -5.719 -10.852 1 43.78 147 ASN A N 1
ATOM 1217 C CA . ASN A 1 147 ? 16.438 -5.688 -12.125 1 43.78 147 ASN A CA 1
ATOM 1218 C C . ASN A 1 147 ? 15.703 -6.484 -13.195 1 43.78 147 ASN A C 1
ATOM 1220 O O . ASN A 1 147 ? 15.406 -7.664 -13.008 1 43.78 147 ASN A O 1
ATOM 1224 N N . CYS A 1 148 ? 14.688 -6.051 -13.68 1 41.69 148 CYS A N 1
ATOM 1225 C CA . CYS A 1 148 ? 14.227 -6.891 -14.781 1 41.69 148 CYS A CA 1
ATOM 1226 C C . CYS A 1 148 ? 15.078 -6.668 -16.031 1 41.69 148 CYS A C 1
ATOM 1228 O O . CYS A 1 148 ? 15.32 -5.527 -16.422 1 41.69 148 CYS A O 1
ATOM 1230 N N . ALA A 1 149 ? 16.062 -7.613 -16.234 1 32.94 149 ALA A N 1
ATOM 1231 C CA . ALA A 1 149 ? 16.938 -7.516 -17.391 1 32.94 149 ALA A CA 1
ATOM 1232 C C . ALA A 1 149 ? 16.141 -7.621 -18.688 1 32.94 149 ALA A C 1
ATOM 1234 O O . ALA A 1 149 ? 15.609 -8.68 -19.016 1 32.94 149 ALA A O 1
ATOM 1235 N N . LYS A 1 150 ? 15.719 -6.703 -19.25 1 32.81 150 LYS A N 1
ATOM 1236 C CA . LYS A 1 150 ? 15.273 -6.848 -20.625 1 32.81 150 LYS A CA 1
ATOM 1237 C C . LYS A 1 150 ? 16.453 -7.012 -21.578 1 32.81 150 LYS A C 1
ATOM 1239 O O . LYS A 1 150 ? 17.422 -6.246 -21.516 1 32.81 150 LYS A O 1
ATOM 1244 N N . ASN A 1 151 ? 16.578 -8.078 -22.531 1 33.88 151 ASN A N 1
ATOM 1245 C CA . ASN A 1 151 ? 17.469 -8.578 -23.562 1 33.88 151 ASN A CA 1
ATOM 1246 C C . ASN A 1 151 ? 18.891 -8.727 -23.062 1 33.88 151 ASN A C 1
ATOM 1248 O O . ASN A 1 151 ? 19.859 -8.5 -23.797 1 33.88 151 ASN A O 1
ATOM 1252 N N . GLY A 1 152 ? 19.516 -9.047 -22.078 1 32.38 152 GLY A N 1
ATOM 1253 C CA . GLY A 1 152 ? 20.891 -9.312 -21.672 1 32.38 152 GLY A CA 1
ATOM 1254 C C . GLY A 1 152 ? 21.641 -8.062 -21.219 1 32.38 152 GLY A C 1
ATOM 1255 O O . GLY A 1 152 ? 22.766 -8.141 -20.734 1 32.38 152 GLY A O 1
ATOM 1256 N N . GLU A 1 153 ? 21.812 -6.98 -22.078 1 30.92 153 GLU A N 1
ATOM 1257 C CA . GLU A 1 153 ? 22.609 -5.789 -21.766 1 30.92 153 GLU A CA 1
ATOM 1258 C C . GLU A 1 153 ? 22.109 -5.105 -20.5 1 30.92 153 GLU A C 1
ATOM 1260 O O . GLU A 1 153 ? 20.906 -4.895 -20.328 1 30.92 153 GLU A O 1
ATOM 1265 N N . PHE A 1 154 ? 23 -5.32 -19.375 1 34.59 154 PHE A N 1
ATOM 1266 C CA . PHE A 1 154 ? 22.844 -4.594 -18.109 1 34.59 154 PHE A CA 1
ATOM 1267 C C . PHE A 1 154 ? 22.5 -3.133 -18.375 1 34.59 154 PHE A C 1
ATOM 1269 O O . PHE A 1 154 ? 23.391 -2.322 -18.672 1 34.59 154 PHE A O 1
ATOM 1276 N N . TRP A 1 155 ? 21.969 -2.795 -19.422 1 32.94 155 TRP A N 1
ATOM 1277 C CA . TRP A 1 155 ? 21.719 -1.358 -19.484 1 32.94 155 TRP A CA 1
ATOM 1278 C C . TRP A 1 155 ? 21.344 -0.807 -18.125 1 32.94 155 TRP A C 1
ATOM 1280 O O . TRP A 1 155 ? 20.688 -1.491 -17.328 1 32.94 155 TRP A O 1
ATOM 1290 N N . LYS A 1 156 ? 22.281 -0.007 -17.453 1 36.94 156 LYS A N 1
ATOM 1291 C CA . LYS A 1 156 ? 22.172 0.911 -16.328 1 36.94 156 LYS A CA 1
ATOM 1292 C C . LYS A 1 156 ? 20.766 1.513 -16.234 1 36.94 156 LYS A C 1
ATOM 1294 O O . LYS A 1 156 ? 20.5 2.559 -16.828 1 36.94 156 LYS A O 1
ATOM 1299 N N . SER A 1 157 ? 19.938 0.945 -16.922 1 35.47 157 SER A N 1
ATOM 1300 C CA . SER A 1 157 ? 18.703 1.715 -17.031 1 35.47 157 SER A CA 1
ATOM 1301 C C . SER A 1 157 ? 18.312 2.289 -15.672 1 35.47 157 SER A C 1
ATOM 1303 O O . SER A 1 157 ? 18.469 1.633 -14.641 1 35.47 157 SER A O 1
ATOM 1305 N N . LYS A 1 158 ? 18.25 3.564 -15.672 1 37.84 158 LYS A N 1
ATOM 1306 C CA . LYS A 1 158 ? 17.734 4.477 -14.656 1 37.84 158 LYS A CA 1
ATOM 1307 C C . LYS A 1 158 ? 16.641 3.814 -13.82 1 37.84 158 LYS A C 1
ATOM 1309 O O . LYS A 1 158 ? 16.078 2.799 -14.227 1 37.84 158 LYS A O 1
ATOM 1314 N N . SER A 1 159 ? 16.438 4.285 -12.617 1 40.66 159 SER A N 1
ATOM 1315 C CA . SER A 1 159 ? 15.492 4.098 -11.523 1 40.66 159 SER A CA 1
ATOM 1316 C C . SER A 1 159 ? 14.102 3.738 -12.047 1 40.66 159 SER A C 1
ATOM 1318 O O . SER A 1 159 ? 13.398 4.594 -12.586 1 40.66 159 SER A O 1
ATOM 1320 N N . SER A 1 160 ? 14.062 2.863 -13.078 1 45.31 160 SER A N 1
ATOM 1321 C CA . SER A 1 160 ? 12.688 2.623 -13.508 1 45.31 160 SER A CA 1
ATOM 1322 C C . SER A 1 160 ? 11.742 2.533 -12.312 1 45.31 160 SER A C 1
ATOM 1324 O O . SER A 1 160 ? 12.039 1.855 -11.328 1 45.31 160 SER A O 1
ATOM 1326 N N . GLY A 1 161 ? 11.32 3.588 -11.938 1 53.59 161 GLY A N 1
ATOM 1327 C CA . GLY A 1 161 ? 10.445 4.059 -10.883 1 53.59 161 GLY A CA 1
ATOM 1328 C C . GLY A 1 161 ? 9.305 3.104 -10.586 1 53.59 161 GLY A C 1
ATOM 1329 O O . GLY A 1 161 ? 8.352 3.459 -9.883 1 53.59 161 GLY A O 1
ATOM 1330 N N . ILE A 1 162 ? 9.344 1.814 -11.359 1 60.91 162 ILE A N 1
ATOM 1331 C CA . ILE A 1 162 ? 8.164 0.984 -11.125 1 60.91 162 ILE A CA 1
ATOM 1332 C C . ILE A 1 162 ? 8.414 0.046 -9.945 1 60.91 162 ILE A C 1
ATOM 1334 O O . ILE A 1 162 ? 9.438 -0.644 -9.906 1 60.91 162 ILE A O 1
ATOM 1338 N N . ALA A 1 163 ? 7.598 0.053 -8.984 1 77.69 163 ALA A N 1
ATOM 1339 C CA . ALA A 1 163 ? 7.66 -0.839 -7.828 1 77.69 163 ALA A CA 1
ATOM 1340 C C . ALA A 1 163 ? 6.789 -2.074 -8.039 1 77.69 163 ALA A C 1
ATOM 1342 O O . ALA A 1 163 ? 5.668 -1.973 -8.547 1 77.69 163 ALA A O 1
ATOM 1343 N N . PHE A 1 164 ? 7.477 -3.299 -7.902 1 88.25 164 PHE A N 1
ATOM 1344 C CA . PHE A 1 164 ? 6.738 -4.555 -7.922 1 88.25 164 PHE A CA 1
ATOM 1345 C C . PHE A 1 164 ? 6.438 -5.031 -6.508 1 88.25 164 PHE A C 1
ATOM 1347 O O . PHE A 1 164 ? 7.066 -4.574 -5.547 1 88.25 164 PHE A O 1
ATOM 1354 N N . ALA A 1 165 ? 5.438 -5.836 -6.469 1 93.81 165 ALA A N 1
ATOM 1355 C CA . ALA A 1 165 ? 5.07 -6.457 -5.195 1 93.81 165 ALA A CA 1
ATOM 1356 C C . ALA A 1 165 ? 4.516 -7.859 -5.414 1 93.81 165 ALA A C 1
ATOM 1358 O O . ALA A 1 165 ? 3.916 -8.148 -6.453 1 93.81 165 ALA A O 1
ATOM 1359 N N . TRP A 1 166 ? 4.789 -8.758 -4.441 1 97 166 TRP A N 1
ATOM 1360 C CA . TRP A 1 166 ? 4.031 -10 -4.359 1 97 166 TRP A CA 1
ATOM 1361 C C . TRP A 1 166 ? 2.682 -9.773 -3.691 1 97 166 TRP A C 1
ATOM 1363 O O . TRP A 1 166 ? 2.611 -9.211 -2.594 1 97 166 TRP A O 1
ATOM 1373 N N . PHE A 1 167 ? 1.603 -10.133 -4.379 1 98.12 167 PHE A N 1
ATOM 1374 C CA . PHE A 1 167 ? 0.268 -10.195 -3.797 1 98.12 167 PHE A CA 1
ATOM 1375 C C . PHE A 1 167 ? -0.082 -11.625 -3.396 1 98.12 167 PHE A C 1
ATOM 1377 O O . PHE A 1 167 ? 0.001 -12.539 -4.219 1 98.12 167 PHE A O 1
ATOM 1384 N N . LEU A 1 168 ? -0.436 -11.852 -2.168 1 98.75 168 LEU A N 1
ATOM 1385 C CA . LEU A 1 168 ? -0.747 -13.18 -1.663 1 98.75 168 LEU A CA 1
ATOM 1386 C C . LEU A 1 168 ? -2.207 -13.273 -1.237 1 98.75 168 LEU A C 1
ATOM 1388 O O . LEU A 1 168 ? -2.635 -12.586 -0.31 1 98.75 168 LEU A O 1
ATOM 1392 N N . TRP A 1 169 ? -2.918 -14.133 -1.911 1 98.69 169 TRP A N 1
ATOM 1393 C CA . TRP A 1 169 ? -4.277 -14.469 -1.504 1 98.69 169 TRP A CA 1
ATOM 1394 C C . TRP A 1 169 ? -4.312 -15.836 -0.821 1 98.69 169 TRP A C 1
ATOM 1396 O O . TRP A 1 169 ? -3.467 -16.688 -1.087 1 98.69 169 TRP A O 1
ATOM 1406 N N . GLU A 1 170 ? -5.133 -15.992 0.063 1 98.69 170 GLU A N 1
ATOM 1407 C CA . GLU A 1 170 ? -5.664 -17.266 0.54 1 98.69 170 GLU A CA 1
ATOM 1408 C C . GLU A 1 170 ? -7.164 -17.375 0.263 1 98.69 170 GLU A C 1
ATOM 1410 O O . GLU A 1 170 ? -7.957 -16.609 0.814 1 98.69 170 GLU A O 1
ATOM 1415 N N . VAL A 1 171 ? -7.48 -18.281 -0.659 1 98.5 171 VAL A N 1
ATOM 1416 C CA . VAL A 1 171 ? -8.859 -18.375 -1.119 1 98.5 171 VAL A CA 1
ATOM 1417 C C . VAL A 1 171 ? -9.797 -18.5 0.08 1 98.5 171 VAL A C 1
ATOM 1419 O O . VAL A 1 171 ? -9.625 -19.391 0.915 1 98.5 171 VAL A O 1
ATOM 1422 N N . GLY A 1 172 ? -10.805 -17.594 0.17 1 97.56 172 GLY A N 1
ATOM 1423 C CA . GLY A 1 172 ? -11.758 -17.578 1.269 1 97.56 172 GLY A CA 1
ATOM 1424 C C . GLY A 1 172 ? -11.422 -16.547 2.332 1 97.56 172 GLY A C 1
ATOM 1425 O O . GLY A 1 172 ? -12.242 -16.266 3.211 1 97.56 172 GLY A O 1
ATOM 1426 N N . TYR A 1 173 ? -10.227 -16.031 2.367 1 97.5 173 TYR A N 1
ATOM 1427 C CA . TYR A 1 173 ? -9.828 -15.016 3.332 1 97.5 173 TYR A CA 1
ATOM 1428 C C . TYR A 1 173 ? -10.664 -13.758 3.178 1 97.5 173 TYR A C 1
ATOM 1430 O O . TYR A 1 173 ? -10.867 -13.273 2.062 1 97.5 173 TYR A O 1
ATOM 1438 N N . ILE A 1 174 ? -11.133 -13.133 4.289 1 93.44 174 ILE A N 1
ATOM 1439 C CA . ILE A 1 174 ? -11.961 -11.938 4.242 1 93.44 174 ILE A CA 1
ATOM 1440 C C . ILE A 1 174 ? -11.438 -10.906 5.238 1 93.44 174 ILE A C 1
ATOM 1442 O O . ILE A 1 174 ? -12.164 -9.984 5.629 1 93.44 174 ILE A O 1
ATOM 1446 N N . GLY A 1 175 ? -10.258 -11.023 5.73 1 93.38 175 GLY A N 1
ATOM 1447 C CA . GLY A 1 175 ? -9.68 -10.094 6.691 1 93.38 175 GLY A CA 1
ATOM 1448 C C . GLY A 1 175 ? -9 -8.906 6.039 1 93.38 175 GLY A C 1
ATOM 1449 O O . GLY A 1 175 ? -9.203 -8.641 4.852 1 93.38 175 GLY A O 1
ATOM 1450 N N . TYR A 1 176 ? -8.234 -8.133 6.859 1 93.25 176 TYR A N 1
ATOM 1451 C CA . TYR A 1 176 ? -7.508 -6.98 6.344 1 93.25 176 TYR A CA 1
ATOM 1452 C C . TYR A 1 176 ? -6.207 -7.406 5.672 1 93.25 176 TYR A C 1
ATOM 1454 O O . TYR A 1 176 ? -5.566 -8.367 6.102 1 93.25 176 TYR A O 1
ATOM 1462 N N . THR A 1 177 ? -5.902 -6.66 4.723 1 96.69 177 THR A N 1
ATOM 1463 C CA . THR A 1 177 ? -4.652 -6.906 4.012 1 96.69 177 THR A CA 1
ATOM 1464 C C . THR A 1 177 ? -3.469 -6.324 4.781 1 96.69 177 THR A C 1
ATOM 1466 O O . THR A 1 177 ? -3.51 -5.172 5.219 1 96.69 177 THR A O 1
ATOM 1469 N N . GLU A 1 178 ? -2.441 -7.164 4.914 1 96.88 178 GLU A N 1
ATOM 1470 C CA . GLU A 1 178 ? -1.188 -6.695 5.496 1 96.88 178 GLU A CA 1
ATOM 1471 C C . GLU A 1 178 ? -0.221 -6.219 4.418 1 96.88 178 GLU A C 1
ATOM 1473 O O . GLU A 1 178 ? 0 -6.914 3.424 1 96.88 178 GLU A O 1
ATOM 1478 N N . LEU A 1 179 ? 0.315 -5.008 4.629 1 94.5 179 LEU A N 1
ATOM 1479 C CA . LEU A 1 179 ? 1.354 -4.461 3.764 1 94.5 179 LEU A CA 1
ATOM 1480 C C . LEU A 1 179 ? 2.729 -4.602 4.41 1 94.5 179 LEU A C 1
ATOM 1482 O O . LEU A 1 179 ? 2.92 -4.211 5.562 1 94.5 179 LEU A O 1
ATOM 1486 N N . ARG A 1 180 ? 3.666 -5.227 3.666 1 92.38 180 ARG A N 1
ATOM 1487 C CA . ARG A 1 180 ? 5.039 -5.426 4.117 1 92.38 180 ARG A CA 1
ATOM 1488 C C . ARG A 1 180 ? 6.035 -4.973 3.057 1 92.38 180 ARG A C 1
ATOM 1490 O O . ARG A 1 180 ? 5.711 -4.93 1.868 1 92.38 180 ARG A O 1
ATOM 1497 N N . TRP A 1 181 ? 7.23 -4.512 3.527 1 90.06 181 TRP A N 1
ATOM 1498 C CA . TRP A 1 181 ? 8.258 -4.062 2.598 1 90.06 181 TRP A CA 1
ATOM 1499 C C . TRP A 1 181 ? 9.453 -5.012 2.604 1 90.06 181 TRP A C 1
ATOM 1501 O O . TRP A 1 181 ? 9.836 -5.531 3.656 1 90.06 181 TRP A O 1
ATOM 1511 N N . ILE A 1 182 ? 9.891 -5.305 1.413 1 86.31 182 ILE A N 1
ATOM 1512 C CA . ILE A 1 182 ? 11.102 -6.105 1.212 1 86.31 182 ILE A CA 1
ATOM 1513 C C . ILE A 1 182 ? 12.25 -5.203 0.776 1 86.31 182 ILE A C 1
ATOM 1515 O O . ILE A 1 182 ? 12.086 -4.359 -0.108 1 86.31 182 ILE A O 1
ATOM 1519 N N . ARG A 1 183 ? 13.375 -5.199 1.358 1 78.62 183 ARG A N 1
ATOM 1520 C CA . ARG A 1 183 ? 14.547 -4.426 0.968 1 78.62 183 ARG A CA 1
ATOM 1521 C C . ARG A 1 183 ? 15.156 -4.961 -0.324 1 78.62 183 ARG A C 1
ATOM 1523 O O . ARG A 1 183 ? 15.273 -6.176 -0.503 1 78.62 183 ARG A O 1
ATOM 1530 N N . MET B 1 1 ? 21.609 25.953 1.064 1 26.08 1 MET B N 1
ATOM 1531 C CA . MET B 1 1 ? 20.969 24.766 0.501 1 26.08 1 MET B CA 1
ATOM 1532 C C . MET B 1 1 ? 19.531 24.641 1.013 1 26.08 1 MET B C 1
ATOM 1534 O O . MET B 1 1 ? 18.609 24.375 0.237 1 26.08 1 MET B O 1
ATOM 1538 N N . PHE B 1 2 ? 19.422 24.859 2.234 1 33.78 2 PHE B N 1
ATOM 1539 C CA . PHE B 1 2 ? 18.141 24.953 2.924 1 33.78 2 PHE B CA 1
ATOM 1540 C C . PHE B 1 2 ? 17.359 26.172 2.447 1 33.78 2 PHE B C 1
ATOM 1542 O O . PHE B 1 2 ? 16.156 26.109 2.254 1 33.78 2 PHE B O 1
ATOM 1549 N N . ASP B 1 3 ? 18.078 27.109 2.283 1 39.97 3 ASP B N 1
ATOM 1550 C CA . ASP B 1 3 ? 17.453 28.375 1.914 1 39.97 3 ASP B CA 1
ATOM 1551 C C . ASP B 1 3 ? 16.812 28.297 0.53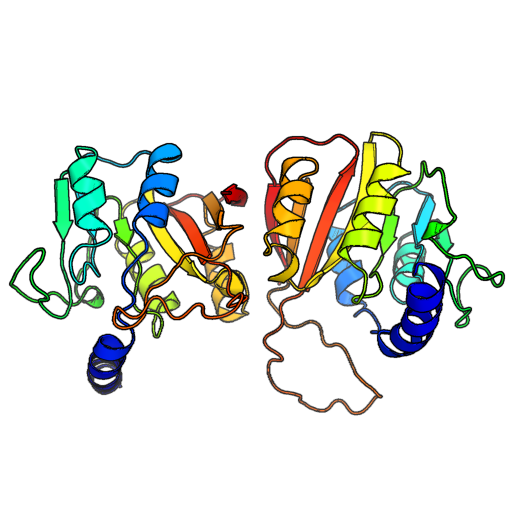 1 39.97 3 ASP B C 1
ATOM 1553 O O . ASP B 1 3 ? 15.711 28.797 0.319 1 39.97 3 ASP B O 1
ATOM 1557 N N . THR B 1 4 ? 17.672 27.922 -0.448 1 36.66 4 THR B N 1
ATOM 1558 C CA . THR B 1 4 ? 17.234 27.828 -1.837 1 36.66 4 THR B CA 1
ATOM 1559 C C . THR B 1 4 ? 16.125 26.781 -1.983 1 36.66 4 THR B C 1
ATOM 1561 O O . THR B 1 4 ? 15.219 26.938 -2.801 1 36.66 4 THR B O 1
ATOM 1564 N N . LEU B 1 5 ? 16.219 25.75 -1.283 1 35.34 5 LEU B N 1
ATOM 1565 C CA . LEU B 1 5 ? 15.156 24.75 -1.214 1 35.34 5 LEU B CA 1
ATOM 1566 C C . LEU B 1 5 ? 13.859 25.375 -0.701 1 35.34 5 LEU B C 1
ATOM 1568 O O . LEU B 1 5 ? 12.781 25.062 -1.205 1 35.34 5 LEU B O 1
ATOM 1572 N N . ILE B 1 6 ? 14.102 26.453 0.199 1 40.53 6 ILE B N 1
ATOM 1573 C CA . ILE B 1 6 ? 12.953 27.172 0.755 1 40.53 6 ILE B CA 1
ATOM 1574 C C . ILE B 1 6 ? 12.32 28.047 -0.323 1 40.53 6 ILE B C 1
ATOM 1576 O O . ILE B 1 6 ? 11.094 28.094 -0.446 1 40.53 6 ILE B O 1
ATOM 1580 N N . LYS B 1 7 ? 13.273 28.703 -1.004 1 44.62 7 LYS B N 1
ATOM 1581 C CA . LYS B 1 7 ? 12.758 29.625 -2.006 1 44.62 7 LYS B CA 1
ATOM 1582 C C . LYS B 1 7 ? 12.062 28.875 -3.139 1 44.62 7 LYS B C 1
ATOM 1584 O O . LYS B 1 7 ? 10.961 29.25 -3.555 1 44.62 7 LYS B O 1
ATOM 1589 N N . PHE B 1 8 ? 12.781 28.031 -3.752 1 44.81 8 PHE B N 1
ATOM 1590 C CA . PHE B 1 8 ? 12.266 27.219 -4.852 1 44.81 8 PHE B CA 1
ATOM 1591 C C . PHE B 1 8 ? 11.047 26.422 -4.41 1 44.81 8 PHE B C 1
ATOM 1593 O O . PHE B 1 8 ? 10.117 26.219 -5.195 1 44.81 8 PHE B O 1
ATOM 1600 N N . SER B 1 9 ? 11.039 26.156 -3.107 1 47.53 9 SER B N 1
ATOM 1601 C CA . SER B 1 9 ? 10 25.359 -2.459 1 47.53 9 SER B CA 1
ATOM 1602 C C . SER B 1 9 ? 8.711 26.156 -2.311 1 47.53 9 SER B C 1
ATOM 1604 O O . SER B 1 9 ? 7.617 25.625 -2.551 1 47.53 9 SER B O 1
ATOM 1606 N N . LYS B 1 10 ? 8.977 27.5 -1.995 1 50.12 10 LYS B N 1
ATOM 1607 C CA . LYS B 1 10 ? 7.781 28.328 -1.844 1 50.12 10 LYS B CA 1
ATOM 1608 C C . LYS B 1 10 ? 7.07 28.516 -3.18 1 50.12 10 LYS B C 1
ATOM 1610 O O . LYS B 1 10 ? 5.84 28.484 -3.242 1 50.12 10 LYS B O 1
ATOM 1615 N N . ASP B 1 11 ? 7.973 28.875 -4.145 1 49.44 11 ASP B N 1
ATOM 1616 C CA . ASP B 1 11 ? 7.383 29.016 -5.473 1 49.44 11 ASP B CA 1
ATOM 1617 C C . ASP B 1 11 ? 6.719 27.719 -5.918 1 49.44 11 ASP B C 1
ATOM 1619 O O . ASP B 1 11 ? 5.633 27.734 -6.504 1 49.44 11 ASP B O 1
ATOM 1623 N N . ARG B 1 12 ? 7.395 26.719 -5.742 1 46.72 12 ARG B N 1
ATOM 1624 C CA . ARG B 1 12 ? 6.832 25.438 -6.145 1 46.72 12 ARG B CA 1
ATOM 1625 C C . ARG B 1 12 ? 5.598 25.094 -5.316 1 46.72 12 ARG B C 1
ATOM 1627 O O . ARG B 1 12 ? 4.688 24.422 -5.797 1 46.72 12 ARG B O 1
ATOM 1634 N N . GLU B 1 13 ? 5.699 25.484 -4.145 1 50.78 13 GLU B N 1
ATOM 1635 C CA . GLU B 1 13 ? 4.57 25.281 -3.24 1 50.78 13 GLU B CA 1
ATOM 1636 C C . GLU B 1 13 ? 3.316 25.984 -3.76 1 50.78 13 GLU B C 1
ATOM 1638 O O . GLU B 1 13 ? 2.213 25.438 -3.672 1 50.78 13 GLU B O 1
ATOM 1643 N N . LYS B 1 14 ? 3.521 27.266 -4.121 1 46.97 14 LYS B N 1
ATOM 1644 C CA . LYS B 1 14 ? 2.369 27.922 -4.727 1 46.97 14 LYS B CA 1
ATOM 1645 C C . LYS B 1 14 ? 1.74 27.047 -5.809 1 46.97 14 LYS B C 1
ATOM 1647 O O . LYS B 1 14 ? 0.517 27.031 -5.961 1 46.97 14 LYS B O 1
ATOM 1652 N N . LEU B 1 15 ? 2.654 26.281 -6.461 1 43.91 15 LEU B N 1
ATOM 1653 C CA . LEU B 1 15 ? 2.223 25.516 -7.621 1 43.91 15 LEU B CA 1
ATOM 1654 C C . LEU B 1 15 ? 1.673 24.156 -7.203 1 43.91 15 LEU B C 1
ATOM 1656 O O . LEU B 1 15 ? 0.899 23.547 -7.941 1 43.91 15 LEU B O 1
ATOM 1660 N N . ASP B 1 16 ? 2.021 23.812 -6.062 1 53.34 16 ASP B N 1
ATOM 1661 C CA . ASP B 1 16 ? 1.63 22.453 -5.73 1 53.34 16 ASP B CA 1
ATOM 1662 C C . ASP B 1 16 ? 0.437 22.438 -4.777 1 53.34 16 ASP B C 1
ATOM 1664 O O . ASP B 1 16 ? 0.333 21.562 -3.918 1 53.34 16 ASP B O 1
ATOM 1668 N N . PHE B 1 17 ? -0.333 23.547 -4.984 1 55.34 17 PHE B N 1
ATOM 1669 C CA . PHE B 1 17 ? -1.565 23.594 -4.207 1 55.34 17 PHE B CA 1
ATOM 1670 C C . PHE B 1 17 ? -2.672 22.797 -4.902 1 55.34 17 PHE B C 1
ATOM 1672 O O . PHE B 1 17 ? -3.053 23.125 -6.031 1 55.34 17 PHE B O 1
ATOM 1679 N N . TYR B 1 18 ? -2.9 21.656 -4.453 1 63.66 18 TYR B N 1
ATOM 1680 C CA . TYR B 1 18 ? -4.055 20.906 -4.945 1 63.66 18 TYR B CA 1
ATOM 1681 C C . TYR B 1 18 ? -5.176 20.891 -3.914 1 63.66 18 TYR B C 1
ATOM 1683 O O . TYR B 1 18 ? -4.934 20.656 -2.729 1 63.66 18 TYR B O 1
ATOM 1691 N N . ALA B 1 19 ? -6.344 21.5 -4.289 1 76 19 ALA B N 1
ATOM 1692 C CA . ALA B 1 19 ? -7.527 21.391 -3.436 1 76 19 ALA B CA 1
ATOM 1693 C C . ALA B 1 19 ? -7.887 19.938 -3.17 1 76 19 ALA B C 1
ATOM 1695 O O . ALA B 1 19 ? -7.961 19.125 -4.098 1 76 19 ALA B O 1
ATOM 1696 N N . THR B 1 20 ? -7.98 19.672 -1.883 1 87.44 20 THR B N 1
ATOM 1697 C CA . THR B 1 20 ? -8.336 18.297 -1.498 1 87.44 20 THR B CA 1
ATOM 1698 C C . THR B 1 20 ? -9.836 18.078 -1.643 1 87.44 20 THR B C 1
ATOM 1700 O O . THR B 1 20 ? -10.641 18.844 -1.111 1 87.44 20 THR B O 1
ATOM 1703 N N . ASP B 1 21 ? -10.234 17.047 -2.453 1 89.12 21 ASP B N 1
ATOM 1704 C CA . ASP B 1 21 ? -11.625 16.625 -2.561 1 89.12 21 ASP B CA 1
ATOM 1705 C C . ASP B 1 21 ? -12.227 16.359 -1.184 1 89.12 21 ASP B C 1
ATOM 1707 O O . ASP B 1 21 ? -11.633 15.656 -0.365 1 89.12 21 ASP B O 1
ATOM 1711 N N . LYS B 1 22 ? -13.383 16.984 -0.968 1 91.94 22 LYS B N 1
ATOM 1712 C CA . LYS B 1 22 ? -14.047 16.844 0.325 1 91.94 22 LYS B CA 1
ATOM 1713 C C . LYS B 1 22 ? -14.258 15.375 0.668 1 91.94 22 LYS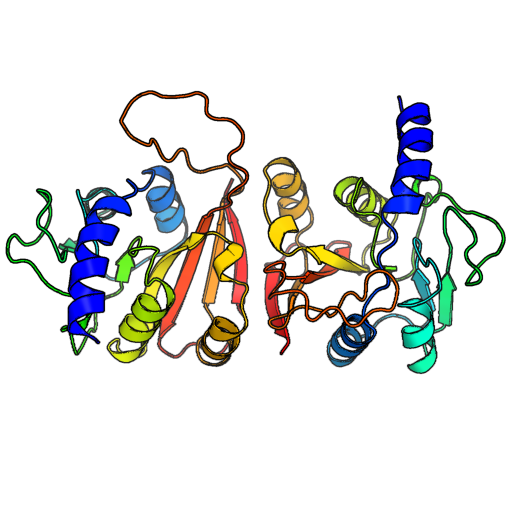 B C 1
ATOM 1715 O O . LYS B 1 22 ? -14.219 14.992 1.84 1 91.94 22 LYS B O 1
ATOM 1720 N N . ARG B 1 23 ? -14.5 14.578 -0.351 1 92.31 23 ARG B N 1
ATOM 1721 C CA . ARG B 1 23 ? -14.727 13.148 -0.152 1 92.31 23 ARG B CA 1
ATOM 1722 C C . ARG B 1 23 ? -13.547 12.508 0.577 1 92.31 23 ARG B C 1
ATOM 1724 O O . ARG B 1 23 ? -13.734 11.586 1.379 1 92.31 23 ARG B O 1
ATOM 1731 N N . ALA B 1 24 ? -12.375 12.945 0.307 1 94.25 24 ALA B N 1
ATOM 1732 C CA . ALA B 1 24 ? -11.188 12.367 0.932 1 94.25 24 ALA B CA 1
ATOM 1733 C C . ALA B 1 24 ? -11.258 12.477 2.451 1 94.25 24 ALA B C 1
ATOM 1735 O O . ALA B 1 24 ? -11.07 11.492 3.162 1 94.25 24 ALA B O 1
ATOM 1736 N N . THR B 1 25 ? -11.578 13.641 2.949 1 97.44 25 THR B N 1
ATOM 1737 C CA . THR B 1 25 ? -11.609 13.867 4.391 1 97.44 25 THR B CA 1
ATOM 1738 C C . THR B 1 25 ? -12.828 13.188 5.016 1 97.44 25 THR B C 1
ATOM 1740 O O . THR B 1 25 ? -12.734 12.602 6.094 1 97.44 25 THR B O 1
ATOM 1743 N N . HIS B 1 26 ? -13.992 13.211 4.332 1 97.19 26 HIS B N 1
ATOM 1744 C CA . HIS B 1 26 ? -15.18 12.531 4.836 1 97.19 26 HIS B CA 1
ATOM 1745 C C . HIS B 1 26 ? -14.922 11.047 5.035 1 97.19 26 HIS B C 1
ATOM 1747 O O . HIS B 1 26 ? -15.273 10.477 6.07 1 97.19 26 HIS B O 1
ATOM 1753 N N . GLU B 1 27 ? -14.312 10.453 4.012 1 96.25 27 GLU B N 1
ATOM 1754 C CA . GLU B 1 27 ? -14.062 9.023 4.082 1 96.25 27 GLU B CA 1
ATOM 1755 C C . GLU B 1 27 ? -13.07 8.688 5.191 1 96.25 27 GLU B C 1
ATOM 1757 O O . GLU B 1 27 ? -13.18 7.641 5.832 1 96.25 27 GLU B O 1
ATOM 1762 N N . LEU B 1 28 ? -12.047 9.562 5.398 1 97.94 28 LEU B N 1
ATOM 1763 C CA . LEU B 1 28 ? -11.109 9.375 6.504 1 97.94 28 LEU B CA 1
ATOM 1764 C C . LEU B 1 28 ? -11.844 9.391 7.844 1 97.94 28 LEU B C 1
ATOM 1766 O O . LEU B 1 28 ? -11.625 8.523 8.688 1 97.94 28 LEU B O 1
ATOM 1770 N N . LEU B 1 29 ? -12.766 10.32 8.023 1 98.44 29 LEU B N 1
ATOM 1771 C CA . LEU B 1 29 ? -13.414 10.547 9.312 1 98.44 29 LEU B CA 1
ATOM 1772 C C . LEU B 1 29 ? -14.477 9.484 9.578 1 98.44 29 LEU B C 1
ATOM 1774 O O . LEU B 1 29 ? -14.914 9.32 10.719 1 98.44 29 LEU B O 1
ATOM 1778 N N . LYS B 1 30 ? -14.969 8.734 8.547 1 97.69 30 LYS B N 1
ATOM 1779 C CA . LYS B 1 30 ? -15.844 7.582 8.742 1 97.69 30 LYS B CA 1
ATOM 1780 C C . LYS B 1 30 ? -15.078 6.414 9.367 1 97.69 30 LYS B C 1
ATOM 1782 O O . LYS B 1 30 ? -15.68 5.512 9.945 1 97.69 30 LYS B O 1
ATOM 1787 N N . ARG B 1 31 ? -13.75 6.496 9.367 1 97.69 31 ARG B N 1
ATOM 1788 C CA . ARG B 1 31 ? -12.969 5.293 9.656 1 97.69 31 ARG B CA 1
ATOM 1789 C C . ARG B 1 31 ? -12.008 5.527 10.812 1 97.69 31 ARG B C 1
ATOM 1791 O O . ARG B 1 31 ? -11.57 4.578 11.469 1 97.69 31 ARG B O 1
ATOM 1798 N N . GLU B 1 3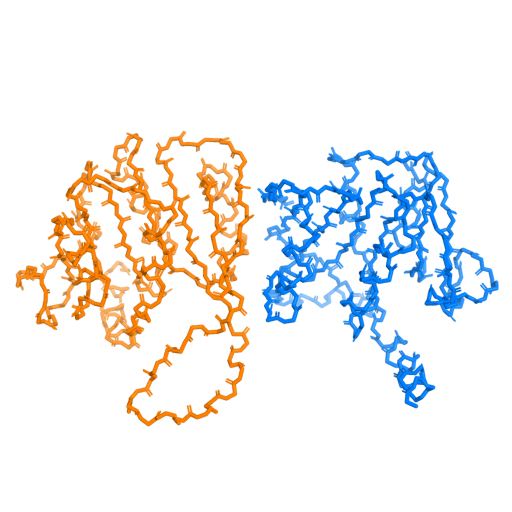2 ? -11.664 6.781 11 1 98.31 32 GLU B N 1
ATOM 1799 C CA . GLU B 1 32 ? -10.695 7.129 12.031 1 98.31 32 GLU B CA 1
ATOM 1800 C C . GLU B 1 32 ? -11.227 8.227 12.945 1 98.31 32 GLU B C 1
ATOM 1802 O O . GLU B 1 32 ? -12.023 9.07 12.516 1 98.31 32 GLU B O 1
ATOM 1807 N N . GLU B 1 33 ? -10.789 8.148 14.195 1 98.44 33 GLU B N 1
ATOM 1808 C CA . GLU B 1 33 ? -11.031 9.211 15.164 1 98.44 33 GLU B CA 1
ATOM 1809 C C . GLU B 1 33 ? -9.727 9.875 15.594 1 98.44 33 GLU B C 1
ATOM 1811 O O . GLU B 1 33 ? -8.688 9.211 15.688 1 98.44 33 GLU B O 1
ATOM 1816 N N . PHE B 1 34 ? -9.812 11.164 15.82 1 98.62 34 PHE B N 1
ATOM 1817 C CA . PHE B 1 34 ? -8.664 11.945 16.281 1 98.62 34 PHE B CA 1
ATOM 1818 C C . PHE B 1 34 ? -8.984 12.648 17.594 1 98.62 34 PHE B C 1
ATOM 1820 O O . PHE B 1 34 ? -10.117 12.578 18.078 1 98.62 34 PHE B O 1
ATOM 1827 N N . THR B 1 35 ? -7.961 13.242 18.188 1 98.25 35 THR B N 1
ATOM 1828 C CA . THR B 1 35 ? -8.203 14.102 19.344 1 98.25 35 THR B CA 1
ATOM 1829 C C . THR B 1 35 ? -9.031 15.32 18.953 1 98.25 35 THR B C 1
ATOM 1831 O O . THR B 1 35 ? -9.094 15.68 17.781 1 98.25 35 THR B O 1
ATOM 1834 N N . SER B 1 36 ? -9.555 15.891 19.969 1 98 36 SER B N 1
ATOM 1835 C CA . SER B 1 36 ? -10.484 16.984 19.719 1 98 36 SER B CA 1
ATOM 1836 C C . SER B 1 36 ? -9.789 18.156 19.031 1 98 36 SER B C 1
ATOM 1838 O O . SER B 1 36 ? -10.406 18.891 18.266 1 98 36 SER B O 1
ATOM 1840 N N . LEU B 1 37 ? -8.586 18.344 19.312 1 98.44 37 LEU B N 1
ATOM 1841 C CA . LEU B 1 37 ? -7.77 19.375 18.656 1 98.44 37 LEU B CA 1
ATOM 1842 C C . LEU B 1 37 ? -6.801 18.734 17.656 1 98.44 37 LEU B C 1
ATOM 1844 O O . LEU B 1 37 ? -5.957 17.922 18.047 1 98.44 37 LEU B O 1
ATOM 1848 N N . VAL B 1 38 ? -6.887 19.141 16.406 1 98.88 38 VAL B N 1
ATOM 1849 C CA . VAL B 1 38 ? -6.094 18.578 15.32 1 98.88 38 VAL B CA 1
ATOM 1850 C C . VAL B 1 38 ? -5.203 19.641 14.703 1 98.88 38 VAL B C 1
ATOM 1852 O O . VAL B 1 38 ? -5.625 20.797 14.531 1 98.88 38 VAL B O 1
ATOM 1855 N N . TYR B 1 39 ? -4.035 19.297 14.414 1 98.94 39 TYR B N 1
ATOM 1856 C CA . TYR B 1 39 ? -3.092 20.203 13.758 1 98.94 39 TYR B CA 1
ATOM 1857 C C . TYR B 1 39 ? -3.084 19.984 12.25 1 98.94 39 TYR B C 1
ATOM 1859 O O . TYR B 1 39 ? -2.893 18.859 11.781 1 98.94 39 TYR B O 1
ATOM 1867 N N . GLU B 1 40 ? -3.318 20.984 11.445 1 98.75 40 GLU B N 1
ATOM 1868 C CA . GLU B 1 40 ? -3.207 21.031 9.992 1 98.75 40 GLU B CA 1
ATOM 1869 C C . GLU B 1 40 ? -2.096 21.984 9.562 1 98.75 40 GLU B C 1
ATOM 1871 O O . GLU B 1 40 ? -2.342 23.172 9.328 1 98.75 40 GLU B O 1
ATOM 1876 N N . PRO B 1 41 ? -0.946 21.469 9.266 1 98.25 41 PRO B N 1
ATOM 1877 C CA . PRO B 1 41 ? 0.237 22.328 9.117 1 98.25 41 PRO B CA 1
ATOM 1878 C C . PRO B 1 41 ? 0.455 22.781 7.672 1 98.25 41 PRO B C 1
ATOM 1880 O O . PRO B 1 41 ? 1.444 23.453 7.379 1 98.25 41 PRO B O 1
ATOM 1883 N N . ALA B 1 42 ? -0.355 22.344 6.766 1 96.56 42 ALA B N 1
ATOM 1884 C CA . ALA B 1 42 ? -0.421 22.781 5.371 1 96.56 42 ALA B CA 1
ATOM 1885 C C . ALA B 1 42 ? -1.865 23 4.934 1 96.56 42 ALA B C 1
ATOM 1887 O O . ALA B 1 42 ? -2.324 22.391 3.963 1 96.56 42 ALA B O 1
ATOM 1888 N N . CYS B 1 43 ? -2.504 23.984 5.559 1 96.75 43 CYS B N 1
ATOM 1889 C CA . CYS B 1 43 ? -3.961 24.016 5.566 1 96.75 43 CYS B CA 1
ATOM 1890 C C . CYS B 1 43 ? -4.5 24.609 4.273 1 96.75 43 CYS B C 1
ATOM 1892 O O . CYS B 1 43 ? -5.672 24.438 3.943 1 96.75 43 CYS B O 1
ATOM 1894 N N . GLY B 1 44 ? -3.672 25.359 3.479 1 93.5 44 GLY B N 1
ATOM 1895 C CA . GLY B 1 44 ? -4.16 25.969 2.254 1 93.5 44 GLY B CA 1
ATOM 1896 C C . GLY B 1 44 ? -5.418 26.797 2.461 1 93.5 44 GLY B C 1
ATOM 1897 O O . GLY B 1 44 ? -5.465 27.656 3.342 1 93.5 44 GLY B O 1
ATOM 1898 N N . GLU B 1 45 ? -6.41 26.516 1.694 1 94.5 45 GLU B N 1
ATOM 1899 C CA . GLU B 1 45 ? -7.668 27.25 1.778 1 94.5 45 GLU B CA 1
ATOM 1900 C C . GLU B 1 45 ? -8.641 26.578 2.738 1 94.5 45 GLU B C 1
ATOM 1902 O O . GLU B 1 45 ? -9.812 26.953 2.824 1 94.5 45 GLU B O 1
ATOM 1907 N N . GLY B 1 46 ? -8.203 25.547 3.408 1 96.94 46 GLY B N 1
ATOM 1908 C CA . GLY B 1 46 ? -9 24.953 4.473 1 96.94 46 GLY B CA 1
ATOM 1909 C C . GLY B 1 46 ? -9.852 23.797 4.008 1 96.94 46 GLY B C 1
ATOM 1910 O O . GLY B 1 46 ? -10.836 23.438 4.656 1 96.94 46 GLY B O 1
ATOM 1911 N N . HIS B 1 47 ? -9.523 23.203 2.879 1 95.88 47 HIS B N 1
ATOM 1912 C CA . HIS B 1 47 ? -10.344 22.125 2.334 1 95.88 47 HIS B CA 1
ATOM 1913 C C . HIS B 1 47 ? -10.438 20.953 3.311 1 95.88 47 HIS B C 1
ATOM 1915 O O . HIS B 1 47 ? -11.484 20.297 3.41 1 95.88 47 HIS B O 1
ATOM 1921 N N . ILE B 1 48 ? -9.344 20.672 4.035 1 97.94 48 ILE B N 1
ATOM 1922 C CA . ILE B 1 48 ? -9.359 19.625 5.039 1 97.94 48 ILE B CA 1
ATOM 1923 C C . ILE B 1 48 ? -9.867 20.188 6.367 1 97.94 48 ILE B C 1
ATOM 1925 O O . ILE B 1 48 ? -10.75 19.594 7 1 97.94 48 ILE B O 1
ATOM 1929 N N . GLY B 1 49 ? -9.414 21.297 6.773 1 98.5 49 GLY B N 1
ATOM 1930 C CA . GLY B 1 49 ? -9.742 21.906 8.055 1 98.5 49 GLY B CA 1
ATOM 1931 C C . GLY B 1 49 ? -11.227 22.172 8.227 1 98.5 49 GLY B C 1
ATOM 1932 O O . GLY B 1 49 ? -11.797 21.875 9.281 1 98.5 49 GLY B O 1
ATOM 1933 N N . LYS B 1 50 ? -11.859 22.672 7.227 1 98.25 50 LYS B N 1
ATOM 1934 C CA . LYS B 1 50 ? -13.281 23 7.301 1 98.25 50 LYS B CA 1
ATOM 1935 C C . LYS B 1 50 ? -14.125 21.75 7.52 1 98.25 50 LYS B C 1
ATOM 1937 O O . LYS B 1 50 ? -15.109 21.781 8.258 1 98.25 50 LYS B O 1
ATOM 1942 N N . ILE B 1 51 ? -13.766 20.672 6.84 1 98.44 51 ILE B N 1
ATOM 1943 C CA . ILE B 1 51 ? -14.492 19.422 7.012 1 98.44 51 ILE B CA 1
ATOM 1944 C C . ILE B 1 51 ? -14.273 18.875 8.422 1 98.44 51 ILE B C 1
ATOM 1946 O O . ILE B 1 51 ? -15.203 18.375 9.055 1 98.44 51 ILE B O 1
ATOM 1950 N N . LEU B 1 52 ? -13.047 18.969 8.961 1 98.69 52 LEU B N 1
ATOM 1951 C CA . LEU B 1 52 ? -12.773 18.594 10.344 1 98.69 52 LEU B CA 1
ATOM 1952 C C . LEU B 1 52 ? -13.664 19.375 11.312 1 98.69 52 LEU B C 1
ATOM 1954 O O . LEU B 1 52 ? -14.281 18.781 12.203 1 98.69 52 LEU B O 1
ATOM 1958 N N . GLU B 1 53 ? -13.75 20.609 11.07 1 98.62 53 GLU B N 1
ATOM 1959 C CA . GLU B 1 53 ? -14.578 21.469 11.922 1 98.62 53 GLU B CA 1
ATOM 1960 C C . GLU B 1 53 ? -16.047 21.078 11.836 1 98.62 53 GLU B C 1
ATOM 1962 O O . GLU B 1 53 ? -16.75 21.062 12.852 1 98.62 53 GLU B O 1
ATOM 1967 N N . GLU B 1 54 ? -16.516 20.781 10.641 1 98.31 54 GLU B N 1
ATOM 1968 C CA . GLU B 1 54 ? -17.891 20.344 10.438 1 98.31 54 GLU B CA 1
ATOM 1969 C C . GLU B 1 54 ? -18.203 19.078 11.242 1 98.31 54 GLU B C 1
ATOM 1971 O O . GLU B 1 54 ? -19.359 18.828 11.594 1 98.31 54 GLU B O 1
ATOM 1976 N N . HIS B 1 55 ? -17.188 18.344 11.547 1 98.19 55 HIS B N 1
ATOM 1977 C CA . HIS B 1 55 ? -17.375 17.094 12.266 1 98.19 55 HIS B CA 1
ATOM 1978 C C . HIS B 1 55 ? -17.062 17.25 13.75 1 98.19 55 HIS B C 1
ATOM 1980 O O . HIS B 1 55 ? -16.891 16.266 14.461 1 98.19 55 HIS B O 1
ATOM 1986 N N . GLY B 1 56 ? -16.844 18.438 14.258 1 98 56 GLY B N 1
ATOM 1987 C CA . GLY B 1 56 ? -16.781 18.703 15.688 1 98 56 GLY B CA 1
ATOM 1988 C C . GLY B 1 56 ? -15.359 18.875 16.188 1 98 56 GLY B C 1
ATOM 1989 O O . GLY B 1 56 ? -15.141 19.078 17.391 1 98 56 GLY B O 1
ATOM 1990 N N . TYR B 1 57 ? -14.375 18.844 15.336 1 98.69 57 TYR B N 1
ATOM 1991 C CA . TYR B 1 57 ? -12.992 19.047 15.75 1 98.69 57 TYR B CA 1
ATOM 1992 C C . TYR B 1 57 ? -12.648 20.531 15.781 1 98.69 57 TYR B C 1
ATOM 1994 O O . TYR B 1 57 ? -13.242 21.328 15.047 1 98.69 57 TYR B O 1
ATOM 2002 N N . THR B 1 58 ? -11.766 20.859 16.734 1 98.81 58 THR B N 1
ATOM 2003 C CA . THR B 1 58 ? -11.047 22.125 16.641 1 98.81 58 THR B CA 1
ATOM 2004 C C . THR B 1 58 ? -9.75 21.953 15.867 1 98.81 58 THR B C 1
ATOM 2006 O O . THR B 1 58 ? -9.047 20.953 16.031 1 98.81 58 THR B O 1
ATOM 2009 N N . VAL B 1 59 ? -9.438 23 15.031 1 98.81 59 VAL B N 1
ATOM 2010 C CA . VAL B 1 59 ? -8.289 22.812 14.141 1 98.81 59 VAL B CA 1
ATOM 2011 C C . VAL B 1 59 ? -7.262 23.922 14.391 1 98.81 59 VAL B C 1
ATOM 2013 O O . VAL B 1 59 ? -7.574 25.109 14.281 1 98.81 59 VAL B O 1
ATOM 2016 N N . LYS B 1 60 ? -6.059 23.531 14.812 1 98.81 60 LYS B N 1
ATOM 2017 C CA . LYS B 1 60 ? -4.898 24.406 14.656 1 98.81 60 LYS B CA 1
ATOM 2018 C C . LYS B 1 60 ? -4.375 24.359 13.227 1 98.81 60 LYS B C 1
ATOM 2020 O O . LYS B 1 60 ? -3.697 23.422 12.828 1 98.81 60 LYS B O 1
ATOM 2025 N N . ALA B 1 61 ? -4.664 25.438 12.492 1 98.62 61 ALA B N 1
ATOM 2026 C CA . ALA B 1 61 ? -4.348 25.453 11.062 1 98.62 61 ALA B CA 1
ATOM 2027 C C . ALA B 1 61 ? -3.262 26.469 10.75 1 98.62 61 ALA B C 1
ATOM 2029 O O . ALA B 1 61 ? -3.395 27.656 11.102 1 98.62 61 ALA B O 1
ATOM 2030 N N . THR B 1 62 ? -2.182 26.016 10.125 1 97.94 62 THR B N 1
ATOM 2031 C CA . THR B 1 62 ? -1.088 26.891 9.727 1 97.94 62 THR B CA 1
ATOM 2032 C C . THR B 1 62 ? -0.647 26.594 8.297 1 97.94 62 THR B C 1
ATOM 2034 O O . THR B 1 62 ? -0.979 25.547 7.746 1 97.94 62 THR B O 1
ATOM 2037 N N . ASP B 1 63 ? -0.047 27.5 7.742 1 95.5 63 ASP B N 1
ATOM 2038 C CA . ASP B 1 63 ? 0.542 27.375 6.41 1 95.5 63 ASP B CA 1
ATOM 2039 C C . ASP B 1 63 ? 1.716 28.328 6.234 1 95.5 63 ASP B C 1
ATOM 2041 O O . ASP B 1 63 ? 1.85 29.297 6.988 1 95.5 63 ASP B O 1
ATOM 2045 N N . ILE B 1 64 ? 2.527 27.969 5.305 1 93.88 64 ILE B N 1
ATOM 2046 C CA . ILE B 1 64 ? 3.676 28.812 5.02 1 93.88 64 ILE B CA 1
ATOM 2047 C C . ILE B 1 64 ? 3.211 30.078 4.309 1 93.88 64 ILE B C 1
ATOM 2049 O O . ILE B 1 64 ? 3.93 31.094 4.277 1 93.88 64 ILE B O 1
ATOM 2053 N N . CYS B 1 65 ? 2.039 30.031 3.711 1 90.62 65 CYS B N 1
ATOM 2054 C CA . CYS B 1 65 ? 1.387 31.172 3.062 1 90.62 65 CYS B CA 1
ATOM 2055 C C . CYS B 1 65 ? -0.079 31.266 3.473 1 90.62 65 CYS B C 1
ATOM 2057 O O . CYS B 1 65 ? -0.808 30.266 3.416 1 90.62 65 CYS B O 1
ATOM 2059 N N . TYR B 1 66 ? -0.463 32.438 3.852 1 93.25 66 TYR B N 1
ATOM 2060 C CA . TYR B 1 66 ? -1.86 32.625 4.23 1 93.25 66 TYR B CA 1
ATOM 2061 C C . TYR B 1 66 ? -2.762 32.625 3.002 1 93.25 66 TYR B C 1
ATOM 2063 O O . TYR B 1 66 ? -2.539 33.375 2.059 1 93.25 66 TYR B O 1
ATOM 2071 N N . ARG B 1 67 ? -3.752 31.766 3.045 1 91.75 67 ARG B N 1
ATOM 2072 C CA . ARG B 1 67 ? -4.629 31.625 1.889 1 91.75 67 ARG B CA 1
ATOM 2073 C C . ARG B 1 67 ? -6.09 31.812 2.283 1 91.75 67 ARG B C 1
ATOM 2075 O O . ARG B 1 67 ? -6.988 31.266 1.642 1 91.75 67 ARG B O 1
ATOM 2082 N N . GLY B 1 68 ? -6.289 32.5 3.408 1 94.88 68 GLY B N 1
ATOM 2083 C CA . GLY B 1 68 ? -7.652 32.844 3.783 1 94.88 68 GLY B CA 1
ATOM 2084 C C . GLY B 1 68 ? -8.242 31.891 4.809 1 94.88 68 GLY B C 1
ATOM 2085 O O . GLY B 1 68 ? -9.438 31.953 5.109 1 94.88 68 GLY B O 1
ATOM 2086 N N . TYR B 1 69 ? -7.48 31 5.348 1 96.75 69 TYR B N 1
ATOM 2087 C CA . TYR B 1 69 ? -7.898 30.031 6.359 1 96.75 69 TYR B CA 1
ATOM 2088 C C . TYR B 1 69 ? -6.77 29.766 7.348 1 96.75 69 TYR B C 1
ATOM 2090 O O . TYR B 1 69 ? -5.598 29.703 6.965 1 96.75 69 TYR B O 1
ATOM 2098 N N . GLY B 1 70 ? -7.16 29.609 8.688 1 97.31 70 GLY B N 1
ATOM 2099 C CA . GLY B 1 70 ? -6.184 29.328 9.727 1 97.31 70 GLY B CA 1
ATOM 2100 C C . GLY B 1 70 ? -5.484 30.562 10.25 1 97.31 70 GLY B C 1
ATOM 2101 O O . GLY B 1 70 ? -6.047 31.656 10.219 1 97.31 70 GLY B O 1
ATOM 2102 N N . GLU B 1 71 ? -4.297 30.328 10.766 1 97.19 71 GLU B N 1
ATOM 2103 C CA . GLU B 1 71 ? -3.527 31.438 11.336 1 97.19 71 GLU B CA 1
ATOM 2104 C C . GLU B 1 71 ? -3.016 32.375 10.25 1 97.19 71 GLU B C 1
ATOM 2106 O O . GLU B 1 71 ? -2.508 31.922 9.219 1 97.19 71 GLU B O 1
ATOM 2111 N N . GLU B 1 72 ? -3.207 33.625 10.453 1 96.12 72 GLU B N 1
ATOM 2112 C CA . GLU B 1 72 ? -2.727 34.594 9.492 1 96.12 72 GLU B CA 1
ATOM 2113 C C . GLU B 1 72 ? -1.201 34.656 9.477 1 96.12 72 GLU B C 1
ATOM 2115 O O . GLU B 1 72 ? -0.597 34.906 8.422 1 96.12 72 GLU B O 1
ATOM 2120 N N . ARG B 1 73 ? -0.695 34.469 10.68 1 95.12 73 ARG B N 1
ATOM 2121 C CA . ARG B 1 73 ? 0.761 34.406 10.727 1 95.12 73 ARG B CA 1
ATOM 2122 C C . ARG B 1 73 ? 1.271 33.156 9.984 1 95.12 73 ARG B C 1
ATOM 2124 O O . ARG B 1 73 ? 0.874 32.031 10.297 1 95.12 73 ARG B O 1
ATOM 2131 N N . GLU B 1 74 ? 2.09 33.406 9.047 1 93.12 74 GLU B N 1
ATOM 2132 C CA . GLU B 1 74 ? 2.672 32.312 8.258 1 93.12 74 GLU B CA 1
ATOM 2133 C C . GLU B 1 74 ? 3.607 31.469 9.109 1 93.12 74 GLU B C 1
ATOM 2135 O O . GLU B 1 74 ? 4.418 31.984 9.875 1 93.12 74 GLU B O 1
ATOM 2140 N N . VAL B 1 75 ? 3.463 30.203 9.039 1 95.56 75 VAL B N 1
ATOM 2141 C CA . VAL B 1 75 ? 4.27 29.266 9.812 1 95.56 75 VAL B CA 1
ATOM 2142 C C . VAL B 1 75 ? 4.906 28.234 8.883 1 95.56 75 VAL B C 1
ATOM 2144 O O . VAL B 1 75 ? 4.203 27.531 8.156 1 95.56 75 VAL B O 1
ATOM 2147 N N . ASP B 1 76 ? 6.234 28.203 8.914 1 94.94 76 ASP B N 1
ATOM 2148 C CA . ASP B 1 76 ? 6.969 27.109 8.305 1 94.94 76 ASP B CA 1
ATOM 2149 C C . ASP B 1 76 ? 6.934 25.859 9.195 1 94.94 76 ASP B C 1
ATOM 2151 O O . ASP B 1 76 ? 7.527 25.844 10.273 1 94.94 76 ASP B O 1
ATOM 2155 N N . PHE B 1 77 ? 6.324 24.875 8.719 1 97.31 77 PHE B N 1
ATOM 2156 C CA . PHE B 1 77 ? 6.16 23.656 9.5 1 97.31 77 PHE B CA 1
ATOM 2157 C C . PHE B 1 77 ? 7.508 23.141 10 1 97.31 77 PHE B C 1
ATOM 2159 O O . PHE B 1 77 ? 7.602 22.578 11.094 1 97.31 77 PHE B O 1
ATOM 2166 N N . PHE B 1 78 ? 8.516 23.359 9.211 1 96.81 78 PHE B N 1
ATOM 2167 C CA . PHE B 1 78 ? 9.836 22.812 9.516 1 96.81 78 PHE B CA 1
ATOM 2168 C C . PHE B 1 78 ? 10.469 23.562 10.68 1 96.81 78 PHE B C 1
ATOM 2170 O O . PHE B 1 78 ? 11.469 23.109 11.242 1 96.81 78 PHE B O 1
ATOM 2177 N N . THR B 1 79 ? 9.891 24.625 11.094 1 97.5 79 THR B N 1
ATOM 2178 C CA . THR B 1 79 ? 10.406 25.375 12.242 1 97.5 79 THR B CA 1
ATOM 2179 C C . THR B 1 79 ? 9.719 24.906 13.523 1 97.5 79 THR B C 1
ATOM 2181 O O . THR B 1 79 ? 10.156 25.266 14.625 1 97.5 79 THR B O 1
ATOM 2184 N N . VAL B 1 80 ? 8.617 24.188 13.422 1 98.19 80 VAL B N 1
ATOM 2185 C CA . VAL B 1 80 ? 7.953 23.625 14.594 1 98.19 80 VAL B CA 1
ATOM 2186 C C . VAL B 1 80 ? 8.828 22.531 15.195 1 98.19 80 VAL B C 1
ATOM 2188 O O . VAL B 1 80 ? 9.328 21.656 14.477 1 98.19 80 VAL B O 1
ATOM 2191 N N . THR B 1 81 ? 9.055 22.484 16.484 1 98.38 81 THR B N 1
ATOM 2192 C CA . THR B 1 81 ? 10.047 21.594 17.062 1 98.38 81 THR B CA 1
ATOM 2193 C C . THR B 1 81 ? 9.383 20.562 17.984 1 98.38 81 THR B C 1
ATOM 2195 O O . THR B 1 81 ? 10 19.562 18.344 1 98.38 81 THR B O 1
ATOM 2198 N N . GLU B 1 82 ? 8.148 20.781 18.391 1 98.56 82 GLU B N 1
ATOM 2199 C CA . GLU B 1 82 ? 7.41 19.859 19.25 1 98.56 82 GLU B CA 1
ATOM 2200 C C . GLU B 1 82 ? 5.93 19.844 18.891 1 98.56 82 GLU B C 1
ATOM 2202 O O . GLU B 1 82 ? 5.363 20.875 18.516 1 98.56 82 GLU B O 1
ATOM 2207 N N . ASN B 1 83 ? 5.336 18.703 18.922 1 98.75 83 ASN B N 1
ATOM 2208 C CA . ASN B 1 83 ? 3.914 18.562 18.641 1 98.75 83 ASN B CA 1
ATOM 2209 C C . ASN B 1 83 ? 3.287 17.453 19.484 1 98.75 83 ASN B C 1
ATOM 2211 O O . ASN B 1 83 ? 3.879 16.391 19.656 1 98.75 83 ASN B O 1
ATOM 2215 N N . ILE B 1 84 ? 2.115 17.672 20.125 1 98.69 84 ILE B N 1
ATOM 2216 C CA . ILE B 1 84 ? 1.389 16.672 20.891 1 98.69 84 ILE B CA 1
ATOM 2217 C C . ILE B 1 84 ? 0.011 16.438 20.266 1 98.69 84 ILE B C 1
ATOM 2219 O O . ILE B 1 84 ? -0.794 15.672 20.781 1 98.69 84 ILE B O 1
ATOM 2223 N N . LEU B 1 85 ? -0.342 17.188 19.141 1 98.81 85 LEU B N 1
ATOM 2224 C CA . LEU B 1 85 ? -1.646 17.109 18.484 1 98.81 85 LEU B CA 1
ATOM 2225 C C . LEU B 1 85 ? -1.623 16.109 17.344 1 98.81 85 LEU B C 1
ATOM 2227 O O . LEU B 1 85 ? -0.611 15.977 16.641 1 98.81 85 LEU B O 1
ATOM 2231 N N . ASP B 1 86 ? -2.713 15.43 17.156 1 98.94 86 ASP B N 1
ATOM 2232 C CA . ASP B 1 86 ? -2.852 14.656 15.93 1 98.94 86 ASP B CA 1
ATOM 2233 C C . ASP B 1 86 ? -2.766 15.562 14.703 1 98.94 86 ASP B C 1
ATOM 2235 O O . ASP B 1 86 ? -3.189 16.719 14.75 1 98.94 86 ASP B O 1
ATOM 2239 N N . ILE B 1 87 ? -2.236 15.039 13.617 1 98.94 87 ILE B N 1
ATOM 2240 C CA . ILE B 1 87 ? -2.041 15.797 12.383 1 98.94 87 ILE B CA 1
ATOM 2241 C C . ILE B 1 87 ? -2.887 15.195 11.266 1 98.94 87 ILE B C 1
ATOM 2243 O O . ILE B 1 87 ? -2.9 13.977 11.078 1 98.94 87 ILE B O 1
ATOM 2247 N N . VAL B 1 88 ? -3.615 15.938 10.578 1 98.88 88 VAL B N 1
ATOM 2248 C CA . VAL B 1 88 ? -4.301 15.578 9.344 1 98.88 88 VAL B CA 1
ATOM 2249 C C . VAL B 1 88 ? -3.99 16.609 8.258 1 98.88 88 VAL B C 1
ATOM 2251 O O . VAL B 1 88 ? -4.324 17.781 8.398 1 98.88 88 VAL B O 1
ATOM 2254 N N . THR B 1 89 ? -3.414 16.141 7.137 1 98.19 89 THR B N 1
ATOM 2255 C CA . THR B 1 89 ? -3.004 17.156 6.164 1 98.19 89 THR B CA 1
ATOM 2256 C C . THR B 1 89 ? -2.744 16.516 4.805 1 98.19 89 THR B C 1
ATOM 2258 O O . THR B 1 89 ? -2.6 15.289 4.703 1 98.19 89 THR B O 1
ATOM 2261 N N . ASN B 1 90 ? -2.801 17.266 3.766 1 96.06 90 ASN B N 1
ATOM 2262 C CA . ASN B 1 90 ? -2.242 17.016 2.441 1 96.06 90 ASN B CA 1
ATOM 2263 C C . ASN B 1 90 ? -0.987 17.844 2.197 1 96.06 90 ASN B C 1
ATOM 2265 O O . ASN B 1 90 ? -1.072 18.969 1.707 1 96.06 90 ASN B O 1
ATOM 2269 N N . PRO B 1 91 ? 0.148 17.25 2.432 1 95.25 91 PRO B N 1
ATOM 2270 C CA . PRO B 1 91 ? 1.379 18.047 2.4 1 95.25 91 PRO B CA 1
ATOM 2271 C C . PRO B 1 91 ? 1.795 18.438 0.984 1 95.25 91 PRO B C 1
ATOM 2273 O O . PRO B 1 91 ? 1.292 17.859 0.012 1 95.25 91 PRO B O 1
ATOM 2276 N N . PRO B 1 92 ? 2.682 19.453 0.938 1 89.75 92 PRO B N 1
ATOM 2277 C CA . PRO B 1 92 ? 3.24 19.766 -0.38 1 89.75 92 PRO B CA 1
ATOM 2278 C C . PRO B 1 92 ? 3.973 18.578 -1.004 1 89.75 92 PRO B C 1
ATOM 2280 O O . PRO B 1 92 ? 4.809 17.953 -0.349 1 89.75 92 PRO B O 1
ATOM 2283 N N . TYR B 1 93 ? 3.732 18.328 -2.205 1 84.69 93 TYR B N 1
ATOM 2284 C CA . TYR B 1 93 ? 4.184 17.109 -2.875 1 84.69 93 TYR B CA 1
ATOM 2285 C C . TYR B 1 93 ? 5.699 17.094 -3.031 1 84.69 93 TYR B C 1
ATOM 2287 O O . TYR B 1 93 ? 6.328 16.031 -3.002 1 84.69 93 TYR B O 1
ATOM 2295 N N . PHE B 1 94 ? 6.285 18.219 -3.238 1 79.5 94 PHE B N 1
ATOM 2296 C CA . PHE B 1 94 ? 7.703 18.297 -3.57 1 79.5 94 PHE B CA 1
ATOM 2297 C C . PHE B 1 94 ? 8.562 17.906 -2.371 1 79.5 94 PHE B C 1
ATOM 2299 O O . PHE B 1 94 ? 9.734 17.578 -2.525 1 79.5 94 PHE B O 1
ATOM 2306 N N . CYS B 1 95 ? 8.008 17.891 -1.202 1 87.5 95 CYS B N 1
ATOM 2307 C CA . CYS B 1 95 ? 8.789 17.531 -0.024 1 87.5 95 CYS B CA 1
ATOM 2308 C C . CYS B 1 95 ? 7.996 16.609 0.888 1 87.5 95 CYS B C 1
ATOM 2310 O O . CYS B 1 95 ? 8.094 16.703 2.113 1 87.5 95 CYS B O 1
ATOM 2312 N N . ALA B 1 96 ? 7.238 15.797 0.353 1 89.69 96 ALA B N 1
ATOM 2313 C CA . ALA B 1 96 ? 6.336 14.906 1.076 1 89.69 96 ALA B CA 1
ATOM 2314 C C . ALA B 1 96 ? 7.102 14.039 2.076 1 89.69 96 ALA B C 1
ATOM 2316 O O . ALA B 1 96 ? 6.703 13.922 3.236 1 89.69 96 ALA B O 1
ATOM 2317 N N . SER B 1 97 ? 8.25 13.469 1.696 1 92.44 97 SER B N 1
ATOM 2318 C CA . SER B 1 97 ? 9.031 12.602 2.574 1 92.44 97 SER B CA 1
ATOM 2319 C C . SER B 1 97 ? 9.602 13.391 3.75 1 92.44 97 SER B C 1
ATOM 2321 O O . SER B 1 97 ? 9.578 12.914 4.887 1 92.44 97 SER B O 1
ATOM 2323 N N . GLU B 1 98 ? 10.109 14.539 3.418 1 93.88 98 GLU B N 1
ATOM 2324 C CA . GLU B 1 98 ? 10.672 15.383 4.461 1 93.88 98 GLU B CA 1
ATOM 2325 C C . GLU B 1 98 ? 9.594 15.867 5.43 1 93.88 98 GLU B C 1
ATOM 2327 O O . GLU B 1 98 ? 9.828 15.945 6.637 1 93.88 98 GLU B O 1
ATOM 2332 N N . PHE B 1 99 ? 8.461 16.156 4.879 1 94.94 99 PHE B N 1
ATOM 2333 C CA . PHE B 1 99 ? 7.34 16.594 5.695 1 94.94 99 PHE B CA 1
ATOM 2334 C C . PHE B 1 99 ? 6.922 15.516 6.684 1 94.94 99 PHE B C 1
ATOM 2336 O O . PHE B 1 99 ? 6.719 15.789 7.867 1 94.94 99 PHE B O 1
ATOM 2343 N N . LEU B 1 100 ? 6.828 14.305 6.172 1 97.25 100 LEU B N 1
ATOM 2344 C CA . LEU B 1 100 ? 6.48 13.164 7.004 1 97.25 100 LEU B CA 1
ATOM 2345 C C . LEU B 1 100 ? 7.543 12.922 8.07 1 97.25 100 LEU B C 1
ATOM 2347 O O . LEU B 1 100 ? 7.219 12.742 9.25 1 97.25 100 LEU B O 1
ATOM 2351 N N . ARG B 1 101 ? 8.789 12.914 7.688 1 96.81 101 ARG B N 1
ATOM 2352 C CA . ARG B 1 101 ? 9.875 12.695 8.633 1 96.81 101 ARG B CA 1
ATOM 2353 C C . ARG B 1 101 ? 9.844 13.719 9.758 1 96.81 101 ARG B C 1
ATOM 2355 O O . ARG B 1 101 ? 10 13.367 10.93 1 96.81 101 ARG B O 1
ATOM 2362 N N . HIS B 1 102 ? 9.664 14.93 9.367 1 98.25 102 HIS B N 1
ATOM 2363 C CA . HIS B 1 102 ? 9.609 16 10.359 1 98.25 102 HIS B CA 1
ATOM 2364 C C . HIS B 1 102 ? 8.438 15.805 11.32 1 98.25 102 HIS B C 1
ATOM 2366 O O . HIS B 1 102 ? 8.609 15.914 12.539 1 98.25 102 HIS B O 1
ATOM 2372 N N . ALA B 1 103 ? 7.246 15.523 10.789 1 98.75 103 ALA B N 1
ATOM 2373 C CA . ALA B 1 103 ? 6.062 15.281 11.617 1 98.75 103 ALA B CA 1
ATOM 2374 C C . ALA B 1 103 ? 6.316 14.164 12.625 1 98.75 103 ALA B C 1
ATOM 2376 O O . ALA B 1 103 ? 5.953 14.289 13.805 1 98.75 103 ALA B O 1
ATOM 2377 N N . LEU B 1 104 ? 6.965 13.109 12.188 1 98.38 104 LEU B N 1
ATOM 2378 C CA . LEU B 1 104 ? 7.262 11.961 13.047 1 98.38 104 LEU B CA 1
ATOM 2379 C C . LEU B 1 104 ? 8.266 12.336 14.125 1 98.38 104 LEU B C 1
ATOM 2381 O O . LEU B 1 104 ? 8.141 11.898 15.273 1 98.38 104 LEU B O 1
ATOM 2385 N N . GLU B 1 105 ? 9.203 13.133 13.742 1 97.94 105 GLU B N 1
ATOM 2386 C CA . GLU B 1 105 ? 10.281 13.5 14.648 1 97.94 105 GLU B CA 1
ATOM 2387 C C . GLU B 1 105 ? 9.781 14.398 15.773 1 97.94 105 GLU B C 1
ATOM 2389 O O . GLU B 1 105 ? 10.172 14.242 16.938 1 97.94 105 GLU B O 1
ATOM 2394 N N . ILE B 1 106 ? 8.961 15.297 15.484 1 98.75 106 ILE B N 1
ATOM 2395 C CA . ILE B 1 106 ? 8.609 16.312 16.453 1 98.75 106 ILE B CA 1
ATOM 2396 C C . ILE B 1 106 ? 7.406 15.859 17.281 1 98.75 106 ILE B C 1
ATOM 2398 O O . ILE B 1 106 ? 7.07 16.469 18.297 1 98.75 106 ILE B O 1
ATOM 2402 N N . SER B 1 107 ? 6.668 14.789 16.812 1 98.81 107 SER B N 1
ATOM 2403 C CA . SER B 1 107 ? 5.418 14.383 17.438 1 98.81 107 SER B CA 1
ATOM 2404 C C . SER B 1 107 ? 5.668 13.383 18.578 1 98.81 107 SER B C 1
ATOM 2406 O O . SER B 1 107 ? 6.512 12.492 18.453 1 98.81 107 SER B O 1
ATOM 2408 N N . ARG B 1 108 ? 4.914 13.547 19.625 1 98.56 108 ARG B N 1
ATOM 2409 C CA . ARG B 1 108 ? 5.008 12.641 20.766 1 98.56 108 ARG B CA 1
ATOM 2410 C C . ARG B 1 108 ? 4.465 11.258 20.422 1 98.56 108 ARG B C 1
ATOM 2412 O O . ARG B 1 108 ? 3.611 11.125 19.547 1 98.56 108 ARG B O 1
ATOM 2419 N N . GLU B 1 109 ? 4.934 10.219 21.219 1 98.31 109 GLU B N 1
ATOM 2420 C CA . GLU B 1 109 ? 4.426 8.859 21.062 1 98.31 109 GLU B CA 1
ATOM 2421 C C . GLU B 1 109 ? 2.904 8.82 21.172 1 98.31 109 GLU B C 1
ATOM 2423 O O . GLU B 1 109 ? 2.328 9.492 22.031 1 98.31 109 GLU B O 1
ATOM 2428 N N . GLY B 1 110 ? 2.297 8.117 20.297 1 98.31 110 GLY B N 1
ATOM 2429 C CA . GLY B 1 110 ? 0.854 7.949 20.375 1 98.31 110 GLY B CA 1
ATOM 2430 C C . GLY B 1 110 ? 0.1 8.914 19.469 1 98.31 110 GLY B C 1
ATOM 2431 O O . GLY B 1 110 ? -1.076 8.695 19.172 1 98.31 110 GLY B O 1
ATOM 2432 N N . VAL B 1 111 ? 0.771 10.016 19.047 1 98.81 111 VAL B N 1
ATOM 2433 C CA . VAL B 1 111 ? 0.151 10.984 18.141 1 98.81 111 VAL B CA 1
ATOM 2434 C C . VAL B 1 111 ? -0.156 10.328 16.797 1 98.81 111 VAL B C 1
ATOM 2436 O O . VAL B 1 111 ? 0.665 9.578 16.266 1 98.81 111 VAL B O 1
ATOM 2439 N N . LYS B 1 112 ? -1.356 10.555 16.312 1 98.94 112 LYS B N 1
ATOM 2440 C CA . LYS B 1 112 ? -1.734 10.078 14.984 1 98.94 112 LYS B CA 1
ATOM 2441 C C . LYS B 1 112 ? -1.395 11.117 13.922 1 98.94 112 LYS B C 1
ATOM 2443 O O . LYS B 1 112 ? -1.563 12.32 14.133 1 98.94 112 LYS B O 1
ATOM 2448 N N . ILE B 1 113 ? -0.883 10.641 12.82 1 98.94 113 ILE B N 1
ATOM 2449 C CA . ILE B 1 113 ? -0.552 11.469 11.664 1 98.94 113 ILE B CA 1
ATOM 2450 C C . ILE B 1 113 ? -1.201 10.891 10.414 1 98.94 113 ILE B C 1
ATOM 2452 O O . ILE B 1 113 ? -0.862 9.781 9.984 1 98.94 113 ILE B O 1
ATOM 2456 N N . ALA B 1 114 ? -2.164 11.57 9.867 1 98.88 114 ALA B N 1
ATOM 2457 C CA . ALA B 1 114 ? -2.803 11.195 8.609 1 98.88 114 ALA B CA 1
ATOM 2458 C C . ALA B 1 114 ? -2.377 12.133 7.48 1 98.88 114 ALA B C 1
ATOM 2460 O O . ALA B 1 114 ? -2.592 13.344 7.555 1 98.88 114 ALA B O 1
ATOM 2461 N N . MET B 1 115 ? -1.842 11.562 6.422 1 98.25 115 MET B N 1
ATOM 2462 C CA . MET B 1 115 ? -1.422 12.352 5.266 1 98.25 115 MET B CA 1
ATOM 2463 C C . MET B 1 115 ? -1.948 11.742 3.971 1 98.25 115 MET B C 1
ATOM 2465 O O . MET B 1 115 ? -1.956 10.516 3.812 1 98.25 115 MET B O 1
ATOM 2469 N N . LEU B 1 116 ? -2.426 12.57 3.164 1 95.94 116 LEU B N 1
ATOM 2470 C CA . LEU B 1 116 ? -2.896 12.148 1.849 1 95.94 116 LEU B CA 1
ATOM 2471 C C . LEU B 1 116 ? -1.757 12.156 0.836 1 95.94 116 LEU B C 1
ATOM 2473 O O . LEU B 1 116 ? -1.117 13.188 0.622 1 95.94 116 LEU B O 1
ATOM 2477 N N . PHE B 1 117 ? -1.474 10.953 0.239 1 92.88 117 PHE B N 1
ATOM 2478 C CA . PHE B 1 117 ? -0.426 10.797 -0.762 1 92.88 117 PHE B CA 1
ATOM 2479 C C . PHE B 1 117 ? -0.942 10.023 -1.971 1 92.88 117 PHE B C 1
ATOM 2481 O O . PHE B 1 117 ? -1.988 9.375 -1.899 1 92.88 117 PHE B O 1
ATOM 2488 N N . ARG B 1 118 ? -0.168 10.25 -3.045 1 87.12 118 ARG B N 1
ATOM 2489 C CA . ARG B 1 118 ? -0.338 9.258 -4.105 1 87.12 118 ARG B CA 1
ATOM 2490 C C . ARG B 1 118 ? 0.031 7.859 -3.615 1 87.12 118 ARG B C 1
ATOM 2492 O O . ARG B 1 118 ? 0.968 7.699 -2.83 1 87.12 118 ARG B O 1
ATOM 2499 N N . LEU B 1 119 ? -0.62 6.848 -4.137 1 86.31 119 LEU B N 1
ATOM 2500 C CA . LEU B 1 119 ? -0.336 5.469 -3.758 1 86.31 119 LEU B CA 1
ATOM 2501 C C . LEU B 1 119 ? 1.127 5.125 -4.016 1 86.31 119 LEU B C 1
ATOM 2503 O O . LEU B 1 119 ? 1.728 4.352 -3.266 1 86.31 119 LEU B O 1
ATOM 2507 N N . ALA B 1 120 ? 1.711 5.754 -4.961 1 80.69 120 ALA B N 1
ATOM 2508 C CA . ALA B 1 120 ? 3.102 5.512 -5.34 1 80.69 120 ALA B CA 1
ATOM 2509 C C . ALA B 1 120 ? 4.051 5.902 -4.207 1 80.69 120 ALA B C 1
ATOM 2511 O O . ALA B 1 120 ? 5.227 5.531 -4.219 1 80.69 120 ALA B O 1
ATOM 2512 N N . PHE B 1 121 ? 3.514 6.543 -3.23 1 88.25 121 PHE B N 1
ATOM 2513 C CA . PHE B 1 121 ? 4.324 6.883 -2.066 1 88.25 121 PHE B CA 1
ATOM 2514 C C . PHE B 1 121 ? 4.805 5.625 -1.354 1 88.25 121 PHE B C 1
ATOM 2516 O O . PHE B 1 121 ? 5.797 5.656 -0.627 1 88.25 121 PHE B O 1
ATOM 2523 N N . LEU B 1 122 ? 4.121 4.543 -1.542 1 88 122 LEU B N 1
ATOM 2524 C CA . LEU B 1 122 ? 4.484 3.271 -0.928 1 88 122 LEU B CA 1
ATOM 2525 C C . LEU B 1 122 ? 5.789 2.738 -1.51 1 88 122 LEU B C 1
ATOM 2527 O O . LEU B 1 122 ? 6.41 1.845 -0.932 1 88 122 LEU B O 1
ATOM 2531 N N . GLU B 1 123 ? 6.066 3.34 -2.58 1 78 123 GLU B N 1
ATOM 2532 C CA . GLU B 1 123 ? 7.227 2.799 -3.283 1 78 123 GLU B CA 1
ATOM 2533 C C . GLU B 1 123 ? 8.43 3.727 -3.156 1 78 123 GLU B C 1
ATOM 2535 O O . GLU B 1 123 ? 8.289 4.887 -2.768 1 78 123 GLU B O 1
ATOM 2540 N N . GLY B 1 124 ? 9.68 3.213 -3.361 1 72.75 124 GLY B N 1
ATOM 2541 C CA . GLY B 1 124 ? 10.914 3.988 -3.355 1 72.75 124 GLY B CA 1
ATOM 2542 C C . GLY B 1 124 ? 11.906 3.525 -2.305 1 72.75 124 GLY B C 1
ATOM 2543 O O . GLY B 1 124 ? 11.516 3.158 -1.194 1 72.75 124 GLY B O 1
ATOM 2544 N N . GLN B 1 125 ? 13.078 3.592 -2.758 1 70.94 125 GLN B N 1
ATOM 2545 C CA . GLN B 1 125 ? 14.156 3.105 -1.905 1 70.94 125 GLN B CA 1
ATOM 2546 C C . GLN B 1 125 ? 14.32 3.982 -0.667 1 70.94 125 GLN B C 1
ATOM 2548 O O . GLN B 1 125 ? 14.492 3.475 0.442 1 70.94 125 GLN B O 1
ATOM 2553 N N . SER B 1 126 ? 14.219 5.301 -0.877 1 73.25 126 SER B N 1
ATOM 2554 C CA . SER B 1 126 ? 14.43 6.215 0.241 1 73.25 126 SER B CA 1
ATOM 2555 C C . SER B 1 126 ? 13.312 6.082 1.277 1 73.25 126 SER B C 1
ATOM 2557 O O . SER B 1 126 ? 13.562 6.207 2.479 1 73.25 126 SER B O 1
ATOM 2559 N N . ARG B 1 127 ? 12.203 5.723 0.847 1 81.5 127 ARG B N 1
ATOM 2560 C CA . ARG B 1 127 ? 11.062 5.633 1.755 1 81.5 127 ARG B CA 1
ATOM 2561 C C . ARG B 1 127 ? 11.008 4.262 2.424 1 81.5 127 ARG B C 1
ATOM 2563 O O . ARG B 1 127 ? 10.352 4.098 3.455 1 81.5 127 ARG B O 1
ATOM 2570 N N . TYR B 1 128 ? 11.758 3.422 1.899 1 80.56 128 TYR B N 1
ATOM 2571 C CA . TYR B 1 128 ? 11.82 2.096 2.504 1 80.56 128 TYR B CA 1
ATOM 2572 C C . TYR B 1 128 ? 12.273 2.176 3.955 1 80.56 128 TYR B C 1
ATOM 2574 O O . TYR B 1 128 ? 11.648 1.596 4.844 1 80.56 128 TYR B O 1
ATOM 2582 N N . GLU B 1 129 ? 13.375 2.852 4.145 1 83.5 129 GLU B N 1
ATOM 2583 C CA . GLU B 1 129 ? 13.898 2.953 5.5 1 83.5 129 GLU B CA 1
ATOM 2584 C C . GLU B 1 129 ? 12.922 3.666 6.426 1 83.5 129 GLU B C 1
ATOM 2586 O O . GLU B 1 129 ? 12.797 3.314 7.602 1 83.5 129 GLU B O 1
ATOM 2591 N N . LEU B 1 130 ? 12.258 4.574 5.871 1 88.62 130 LEU B N 1
ATOM 2592 C CA . LEU B 1 130 ? 11.273 5.32 6.645 1 88.62 130 LEU B CA 1
ATOM 2593 C C . LEU B 1 130 ? 10.117 4.414 7.07 1 88.62 130 LEU B C 1
ATOM 2595 O O . LEU B 1 130 ? 9.719 4.422 8.234 1 88.62 130 LEU B O 1
ATOM 2599 N N . PHE B 1 131 ? 9.633 3.625 6.207 1 90.94 131 PHE B N 1
ATOM 2600 C CA . PHE B 1 131 ? 8.492 2.75 6.48 1 90.94 131 PHE B CA 1
ATOM 2601 C C . PHE B 1 131 ? 8.914 1.581 7.363 1 90.94 131 PHE B C 1
ATOM 2603 O O . PHE B 1 131 ? 8.117 1.087 8.164 1 90.94 131 PHE B O 1
ATOM 2610 N N . ARG B 1 132 ? 10.133 1.174 7.219 1 87.69 132 ARG B N 1
ATOM 2611 C CA . ARG B 1 132 ? 10.633 0.108 8.078 1 87.69 132 ARG B CA 1
ATOM 2612 C C . ARG B 1 132 ? 10.719 0.565 9.531 1 87.69 132 ARG B C 1
ATOM 2614 O O . ARG B 1 132 ? 10.328 -0.17 10.445 1 87.69 132 ARG B O 1
ATOM 2621 N N . LYS B 1 133 ? 11.203 1.72 9.695 1 90.94 133 LYS B N 1
ATOM 2622 C CA . LYS B 1 133 ? 11.375 2.268 11.039 1 90.94 133 LYS B CA 1
ATOM 2623 C C . LYS B 1 133 ? 10.047 2.773 11.602 1 90.94 133 LYS B C 1
ATOM 2625 O O . LYS B 1 133 ? 9.789 2.654 12.797 1 90.94 133 LYS B O 1
ATOM 2630 N N . HIS B 1 134 ? 9.234 3.35 10.711 1 94.94 134 HIS B N 1
ATOM 2631 C CA . HIS B 1 134 ? 7.953 3.943 11.086 1 94.94 134 HIS B CA 1
ATOM 2632 C C . HIS B 1 134 ? 6.848 3.494 10.133 1 94.94 134 HIS B C 1
ATOM 2634 O O . HIS B 1 134 ? 6.32 4.297 9.359 1 94.94 134 HIS B O 1
ATOM 2640 N N . PRO B 1 135 ? 6.434 2.275 10.344 1 95.88 135 PRO B N 1
ATOM 2641 C CA . PRO B 1 135 ? 5.371 1.81 9.453 1 95.88 135 PRO B CA 1
ATOM 2642 C C . PRO B 1 135 ? 4.047 2.529 9.688 1 95.88 135 PRO B C 1
ATOM 2644 O O . PRO B 1 135 ? 3.658 2.76 10.836 1 95.88 135 PRO B O 1
ATOM 2647 N N . PRO B 1 136 ? 3.436 2.891 8.578 1 97.62 136 PRO B N 1
ATOM 2648 C CA . PRO B 1 136 ? 2.055 3.318 8.812 1 97.62 136 PRO B CA 1
ATOM 2649 C C . PRO B 1 136 ? 1.191 2.219 9.43 1 97.62 136 PRO B C 1
ATOM 2651 O O . PRO B 1 136 ? 1.353 1.043 9.094 1 97.62 136 PRO B O 1
ATOM 2654 N N . LYS B 1 137 ? 0.311 2.635 10.297 1 98.19 137 LYS B N 1
ATOM 2655 C CA . LYS B 1 137 ? -0.604 1.671 10.898 1 98.19 137 LYS B CA 1
ATOM 2656 C C . LYS B 1 137 ? -1.655 1.209 9.891 1 98.19 137 LYS B C 1
ATOM 2658 O O . LYS B 1 137 ? -2.023 0.032 9.867 1 98.19 137 LYS B O 1
ATOM 2663 N N . ARG B 1 138 ? -2.109 2.111 9.047 1 98.06 138 ARG B N 1
ATOM 2664 C CA . ARG B 1 138 ? -3.109 1.812 8.023 1 98.06 138 ARG B CA 1
ATOM 2665 C C . ARG B 1 138 ? -2.887 2.654 6.773 1 98.06 138 ARG B C 1
ATOM 2667 O O . ARG B 1 138 ? -2.447 3.801 6.863 1 98.06 138 ARG B O 1
ATOM 2674 N N . VAL B 1 139 ? -3.18 2.109 5.641 1 96.75 139 VAL B N 1
ATOM 2675 C CA . VAL B 1 139 ? -3.256 2.811 4.363 1 96.75 139 VAL B CA 1
ATOM 2676 C C . VAL B 1 139 ? -4.633 2.6 3.74 1 96.75 139 VAL B C 1
ATOM 2678 O O . VAL B 1 139 ? -5.062 1.461 3.537 1 96.75 139 VAL B O 1
ATOM 2681 N N . TYR B 1 140 ? -5.383 3.678 3.506 1 95.25 140 TYR B N 1
ATOM 2682 C CA . TYR B 1 140 ? -6.695 3.648 2.873 1 95.25 140 TYR B CA 1
ATOM 2683 C C . TYR B 1 140 ? -6.602 4.055 1.407 1 95.25 140 TYR B C 1
ATOM 2685 O O . TYR B 1 140 ? -6.504 5.242 1.091 1 95.25 140 TYR B O 1
ATOM 2693 N N . VAL B 1 141 ? -6.785 3.125 0.502 1 91.56 141 VAL B N 1
ATOM 2694 C CA . VAL B 1 141 ? -6.637 3.354 -0.931 1 91.56 141 VAL B CA 1
ATOM 2695 C C . VAL B 1 141 ? -7.984 3.744 -1.534 1 91.56 141 VAL B C 1
ATOM 2697 O O . VAL B 1 141 ? -8.984 3.043 -1.346 1 91.56 141 VAL B O 1
ATOM 2700 N N . PHE B 1 142 ? -7.98 4.902 -2.236 1 88.06 142 PHE B N 1
ATOM 2701 C CA . PHE B 1 142 ? -9.18 5.297 -2.959 1 88.06 142 PHE B CA 1
ATOM 2702 C C . PHE B 1 142 ? -9.266 4.578 -4.301 1 88.06 142 PHE B C 1
ATOM 2704 O O . PHE B 1 142 ? -8.344 4.648 -5.109 1 88.06 142 PHE B O 1
ATOM 2711 N N . SER B 1 143 ? -10.352 3.828 -4.523 1 78.25 143 SER B N 1
ATOM 2712 C CA . SER B 1 143 ? -10.523 3.082 -5.766 1 78.25 143 SER B CA 1
ATOM 2713 C C . SER B 1 143 ? -10.961 3.996 -6.906 1 78.25 143 SER B C 1
ATOM 2715 O O . SER B 1 143 ? -10.742 3.688 -8.078 1 78.25 143 SER B O 1
ATOM 2717 N N . LYS B 1 144 ? -11.758 4.996 -6.562 1 70.5 144 LYS B N 1
ATOM 2718 C CA . LYS B 1 144 ? -12.156 6.004 -7.543 1 70.5 144 LYS B CA 1
ATOM 2719 C C . LYS B 1 144 ? -11.258 7.23 -7.465 1 70.5 144 LYS B C 1
ATOM 2721 O O . LYS B 1 144 ? -10.844 7.641 -6.379 1 70.5 144 LYS B O 1
ATOM 2726 N N . ARG B 1 145 ? -10.922 7.613 -8.703 1 59.22 145 ARG B N 1
ATOM 2727 C CA . ARG B 1 145 ? -10.086 8.805 -8.773 1 59.22 145 ARG B CA 1
ATOM 2728 C C . ARG B 1 145 ? -10.758 9.977 -8.055 1 59.22 145 ARG B C 1
ATOM 2730 O O . ARG B 1 145 ? -11.977 10.125 -8.094 1 59.22 145 ARG B O 1
ATOM 2737 N N . LEU B 1 146 ? -10.031 10.477 -7.109 1 52.44 146 LEU B N 1
ATOM 2738 C CA . LEU B 1 146 ? -10.508 11.703 -6.477 1 52.44 146 LEU B CA 1
ATOM 2739 C C . LEU B 1 146 ? -10.547 12.852 -7.477 1 52.44 146 LEU B C 1
ATOM 2741 O O . LEU B 1 146 ? -9.695 12.938 -8.359 1 52.44 146 LEU B O 1
ATOM 2745 N N . ASN B 1 147 ? -11.781 13.43 -7.754 1 42.66 147 ASN B N 1
ATOM 2746 C CA . ASN B 1 147 ? -11.945 14.562 -8.664 1 42.66 147 ASN B CA 1
ATOM 2747 C C . ASN B 1 147 ? -11.047 15.727 -8.266 1 42.66 147 ASN B C 1
ATOM 2749 O O . ASN B 1 147 ? -11.102 16.203 -7.125 1 42.66 147 ASN B O 1
ATOM 2753 N N . CYS B 1 148 ? -9.82 15.672 -8.453 1 40.97 148 CYS B N 1
ATOM 2754 C CA . CYS B 1 148 ? -9.18 16.953 -8.156 1 40.97 148 CYS B CA 1
ATOM 2755 C C . CYS B 1 148 ? -9.453 17.969 -9.266 1 40.97 148 CYS B C 1
ATOM 2757 O O . CYS B 1 148 ? -9.266 17.672 -10.445 1 40.97 148 CYS B O 1
ATOM 2759 N N . ALA B 1 149 ? -10.484 18.906 -9.008 1 31.56 149 ALA B N 1
ATOM 2760 C CA . ALA B 1 149 ? -10.852 19.938 -9.984 1 31.56 149 ALA B CA 1
ATOM 2761 C C . ALA B 1 149 ? -9.68 20.875 -10.266 1 31.56 149 ALA B C 1
ATOM 2763 O O . ALA B 1 149 ? -9.281 21.656 -9.398 1 31.56 149 ALA B O 1
ATOM 2764 N N . LYS B 1 150 ? -8.883 20.672 -11.07 1 31.7 150 LYS B N 1
ATOM 2765 C CA . LYS B 1 150 ? -8.008 21.766 -11.469 1 31.7 150 LYS B CA 1
ATOM 2766 C C . LYS B 1 150 ? -8.773 22.812 -12.281 1 31.7 150 LYS B C 1
ATOM 2768 O O . LYS B 1 150 ? -9.492 22.469 -13.227 1 31.7 150 LYS B O 1
ATOM 2773 N N . ASN B 1 151 ? -8.766 24.25 -11.961 1 32.62 151 ASN B N 1
ATOM 2774 C CA . ASN B 1 151 ? -9.297 25.531 -12.438 1 32.62 151 ASN B CA 1
ATOM 2775 C C . ASN B 1 151 ? -10.797 25.453 -12.68 1 32.62 151 ASN B C 1
ATOM 2777 O O . ASN B 1 151 ? -11.312 26.094 -13.609 1 32.62 151 ASN B O 1
ATOM 2781 N N . GLY B 1 152 ? -11.836 25.016 -12.227 1 31.27 152 GLY B N 1
ATOM 2782 C CA . GLY B 1 152 ? -13.273 25.125 -12.406 1 31.27 152 GLY B CA 1
ATOM 2783 C C . GLY B 1 152 ? -13.805 24.172 -13.469 1 31.27 152 GLY B C 1
ATOM 2784 O O . GLY B 1 152 ? -15.023 24.047 -13.633 1 31.27 152 GLY B O 1
ATOM 2785 N N . GLU B 1 153 ? -13.453 24.297 -14.812 1 29.66 153 GLU B N 1
ATOM 2786 C CA . GLU B 1 153 ? -13.992 23.531 -15.922 1 29.66 153 GLU B CA 1
ATOM 2787 C C . GLU B 1 153 ? -13.883 22.031 -15.656 1 29.66 153 GLU B C 1
ATOM 2789 O O . GLU B 1 153 ? -12.828 21.547 -15.25 1 29.66 153 GLU B O 1
ATOM 2794 N N . PHE B 1 154 ? -15.195 21.438 -15.336 1 33.47 154 PHE B N 1
ATOM 2795 C CA . PHE B 1 154 ? -15.383 19.984 -15.211 1 33.47 154 PHE B CA 1
ATOM 2796 C C . PHE B 1 154 ? -14.602 19.25 -16.281 1 33.47 154 PHE B C 1
ATOM 2798 O O . PHE B 1 154 ? -15.078 19.094 -17.422 1 33.47 154 PHE B O 1
ATOM 2805 N N . TRP B 1 155 ? -13.672 19.766 -16.875 1 32.41 155 TRP B N 1
ATOM 2806 C CA . TRP B 1 155 ? -13.062 18.938 -17.922 1 32.41 155 TRP B CA 1
ATOM 2807 C C . TRP B 1 155 ? -13.031 17.469 -17.484 1 32.41 155 TRP B C 1
ATOM 2809 O O . TRP B 1 155 ? -12.867 17.172 -16.312 1 32.41 155 TRP B O 1
ATOM 2819 N N . LYS B 1 156 ? -13.945 16.594 -18.109 1 36.72 156 LYS B N 1
ATOM 2820 C CA . LYS B 1 156 ? -14.055 15.133 -18.203 1 36.72 156 LYS B CA 1
ATOM 2821 C C . LYS B 1 156 ? -12.688 14.469 -18.078 1 36.72 156 LYS B C 1
ATOM 2823 O O . LYS B 1 156 ? -12.008 14.25 -19.078 1 36.72 156 LYS B O 1
ATOM 2828 N N . SER B 1 157 ? -11.82 15.211 -17.703 1 35.81 157 SER B N 1
ATOM 2829 C CA . SER B 1 157 ? -10.484 14.648 -17.859 1 35.81 157 SER B CA 1
ATOM 2830 C C . SER B 1 157 ? -10.453 13.172 -17.469 1 35.81 157 SER B C 1
ATOM 2832 O O . SER B 1 157 ? -11.133 12.766 -16.531 1 35.81 157 SER B O 1
ATOM 2834 N N . LYS B 1 158 ? -10.055 12.414 -18.438 1 37.56 158 LYS B N 1
ATOM 2835 C CA . LYS B 1 158 ? -9.719 10.992 -18.453 1 37.56 158 LYS B CA 1
ATOM 2836 C C . LYS B 1 158 ? -9.227 10.539 -17.078 1 37.56 158 LYS B C 1
ATOM 2838 O O . LYS B 1 158 ? -8.812 11.359 -16.266 1 37.56 158 LYS B O 1
ATOM 2843 N N . SER B 1 159 ? -9.523 9.305 -16.734 1 40.38 159 SER B N 1
ATOM 2844 C CA . SER B 1 159 ? -9.164 8.398 -15.648 1 40.38 159 SER B CA 1
ATOM 2845 C C . SER B 1 159 ? -7.785 8.727 -15.086 1 40.38 159 SER B C 1
ATOM 2847 O O . SER B 1 159 ? -6.77 8.492 -15.75 1 40.38 159 SER B O 1
ATOM 2849 N N . SER B 1 160 ? -7.512 10.023 -14.898 1 45.19 160 SER B N 1
ATOM 2850 C CA . SER B 1 160 ? -6.172 10.219 -14.367 1 45.19 160 SER B CA 1
ATOM 2851 C C . SER B 1 160 ? -5.812 9.125 -13.367 1 45.19 160 SER B C 1
ATOM 2853 O O . SER B 1 160 ? -6.598 8.812 -12.469 1 45.19 160 SER B O 1
ATOM 2855 N N . GLY B 1 161 ? -5.402 8.125 -13.883 1 53.28 161 GLY B N 1
ATOM 2856 C CA . GLY B 1 161 ? -4.93 6.828 -13.43 1 53.28 161 GLY B CA 1
ATOM 2857 C C . GLY B 1 161 ? -4.207 6.883 -12.094 1 53.28 161 GLY B C 1
ATOM 2858 O O . GLY B 1 161 ? -3.533 5.93 -11.711 1 53.28 161 GLY B O 1
A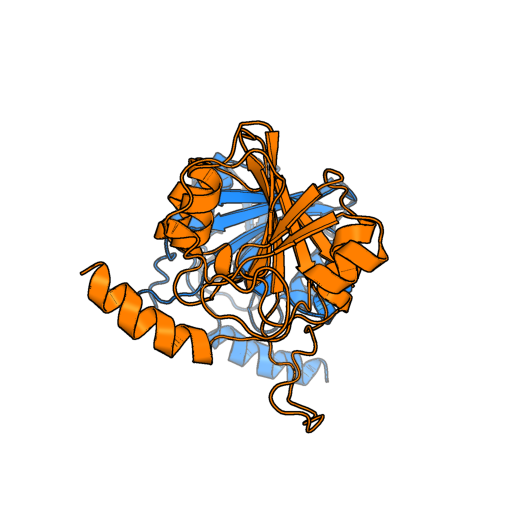TOM 2859 N N . ILE B 1 162 ? -4.18 8.242 -11.438 1 61.25 162 ILE B N 1
ATOM 2860 C CA . ILE B 1 162 ? -3.383 8.266 -10.211 1 61.25 162 ILE B CA 1
ATOM 2861 C C . ILE B 1 162 ? -4.262 7.914 -9.016 1 61.25 162 ILE B C 1
ATOM 2863 O O . ILE B 1 162 ? -5.332 8.492 -8.828 1 61.25 162 ILE B O 1
ATOM 2867 N N . ALA B 1 163 ? -3.912 6.965 -8.266 1 77.75 163 ALA B N 1
ATOM 2868 C CA . ALA B 1 163 ? -4.605 6.559 -7.043 1 77.75 163 ALA B CA 1
ATOM 2869 C C . ALA B 1 163 ? -4.008 7.242 -5.816 1 77.75 163 ALA B C 1
ATOM 2871 O O . ALA B 1 163 ? -2.787 7.371 -5.703 1 77.75 163 ALA B O 1
ATOM 2872 N N . PHE B 1 164 ? -4.918 7.965 -5.051 1 88.31 164 PHE B N 1
ATOM 2873 C CA . PHE B 1 164 ? -4.512 8.531 -3.77 1 88.31 164 PHE B CA 1
ATOM 2874 C C . PHE B 1 164 ? -4.895 7.609 -2.619 1 88.31 164 PHE B C 1
ATOM 2876 O O . PHE B 1 164 ? -5.738 6.723 -2.783 1 88.31 164 PHE B O 1
ATOM 2883 N N . ALA B 1 165 ? -4.223 7.816 -1.551 1 93.94 165 ALA B N 1
ATOM 2884 C CA . ALA B 1 165 ? -4.516 7.074 -0.327 1 93.94 165 ALA B CA 1
ATOM 2885 C C . ALA B 1 165 ? -4.23 7.922 0.909 1 93.94 165 ALA B C 1
ATOM 2887 O O . ALA B 1 165 ? -3.346 8.781 0.891 1 93.94 165 ALA B O 1
ATOM 2888 N N . TRP B 1 166 ? -5.012 7.719 1.937 1 97 166 TRP B N 1
ATOM 2889 C CA . TRP B 1 166 ? -4.625 8.195 3.26 1 97 166 TRP B CA 1
ATOM 2890 C C . TRP B 1 166 ? -3.627 7.25 3.912 1 97 166 TRP B C 1
ATOM 2892 O O . TRP B 1 166 ? -3.873 6.047 4.008 1 97 166 TRP B O 1
ATOM 2902 N N . PHE B 1 167 ? -2.486 7.773 4.312 1 98.06 167 PHE B N 1
ATOM 2903 C CA . PHE B 1 167 ? -1.526 7.066 5.148 1 98.06 167 PHE B CA 1
ATOM 2904 C C . PHE B 1 167 ? -1.671 7.48 6.609 1 98.06 167 PHE B C 1
ATOM 2906 O O . PHE B 1 167 ? -1.625 8.672 6.926 1 98.06 167 PHE B O 1
ATOM 2913 N N . LEU B 1 168 ? -1.874 6.559 7.496 1 98.75 168 LEU B N 1
ATOM 2914 C CA . LEU B 1 168 ? -2.072 6.844 8.914 1 98.75 168 LEU B CA 1
ATOM 2915 C C . LEU B 1 168 ? -0.949 6.242 9.75 1 98.75 168 LEU B C 1
ATOM 2917 O O . LEU B 1 168 ? -0.777 5.023 9.789 1 98.75 168 LEU B O 1
ATOM 2921 N N . TRP B 1 169 ? -0.231 7.109 10.398 1 98.69 169 TRP B N 1
ATOM 2922 C CA . TRP B 1 169 ? 0.757 6.691 11.391 1 98.69 169 TRP B CA 1
ATOM 2923 C C . TRP B 1 169 ? 0.235 6.91 12.805 1 98.69 169 TRP B C 1
ATOM 2925 O O . TRP B 1 169 ? -0.607 7.781 13.039 1 98.69 169 TRP B O 1
ATOM 2935 N N . GLU B 1 170 ? 0.598 6.125 13.656 1 98.69 170 GLU B N 1
ATOM 2936 C CA . GLU B 1 170 ? 0.622 6.348 15.102 1 98.69 170 GLU B CA 1
ATOM 2937 C C . GLU B 1 170 ? 2.049 6.312 15.641 1 98.69 170 GLU B C 1
ATOM 2939 O O . GLU B 1 170 ? 2.709 5.27 15.594 1 98.69 170 GLU B O 1
ATOM 2944 N N . VAL B 1 171 ? 2.512 7.5 16.062 1 98.5 171 VAL B N 1
ATOM 2945 C CA . VAL B 1 171 ? 3.912 7.625 16.453 1 98.5 171 VAL B CA 1
ATOM 2946 C C . VAL B 1 171 ? 4.258 6.547 17.469 1 98.5 171 VAL B C 1
ATOM 2948 O O . VAL B 1 171 ? 3.596 6.43 18.516 1 98.5 171 VAL B O 1
ATOM 2951 N N . GLY B 1 172 ? 5.293 5.738 17.203 1 97.56 172 GLY B N 1
ATOM 2952 C CA . GLY B 1 172 ? 5.719 4.652 18.062 1 97.56 172 GLY B CA 1
ATOM 2953 C C . GLY B 1 172 ? 5.223 3.293 17.609 1 97.56 172 GLY B C 1
ATOM 2954 O O . GLY B 1 172 ? 5.676 2.262 18.109 1 97.56 172 GLY B O 1
ATOM 2955 N N . TYR B 1 173 ? 4.262 3.236 16.75 1 97.44 173 TYR B N 1
ATOM 2956 C CA . TYR B 1 173 ? 3.74 1.978 16.234 1 97.44 173 TYR B CA 1
ATOM 2957 C C . TYR B 1 173 ? 4.82 1.207 15.484 1 97.44 173 TYR B C 1
ATOM 2959 O O . TYR B 1 173 ? 5.539 1.776 14.656 1 97.44 173 TYR B O 1
ATOM 2967 N N . ILE B 1 174 ? 4.93 -0.143 15.672 1 93.44 174 ILE B N 1
ATOM 2968 C CA . ILE B 1 174 ? 5.945 -0.964 15.023 1 93.44 174 ILE B CA 1
ATOM 2969 C C . ILE B 1 174 ? 5.301 -2.229 14.453 1 93.44 174 ILE B C 1
ATOM 2971 O O . ILE B 1 174 ? 5.988 -3.219 14.195 1 93.44 174 ILE B O 1
ATOM 2975 N N . GLY B 1 175 ? 4.02 -2.303 14.305 1 93.44 175 GLY B N 1
ATOM 2976 C CA . GLY B 1 175 ? 3.326 -3.467 13.781 1 93.44 175 GLY B CA 1
ATOM 2977 C C . GLY B 1 175 ? 3.232 -3.473 12.266 1 93.44 175 GLY B C 1
ATOM 2978 O O . GLY B 1 175 ? 3.947 -2.727 11.594 1 93.44 175 GLY B O 1
ATOM 2979 N N . TYR B 1 176 ? 2.395 -4.379 11.711 1 93.31 176 TYR B N 1
ATOM 2980 C CA . TYR B 1 176 ? 2.195 -4.465 10.273 1 93.31 176 TYR B CA 1
ATOM 2981 C C . TYR B 1 176 ? 1.198 -3.414 9.797 1 93.31 176 TYR B C 1
ATOM 2983 O O . TYR B 1 176 ? 0.249 -3.082 10.508 1 93.31 176 TYR B O 1
ATOM 2991 N N . THR B 1 177 ? 1.465 -3.018 8.656 1 96.75 177 THR B N 1
ATOM 2992 C CA . THR B 1 177 ? 0.57 -2.043 8.047 1 96.75 177 THR B CA 1
ATOM 2993 C C . THR B 1 177 ? -0.668 -2.73 7.477 1 96.75 177 THR B C 1
ATOM 2995 O O . THR B 1 177 ? -0.558 -3.738 6.773 1 96.75 177 THR B O 1
ATOM 2998 N N . GLU B 1 178 ? -1.85 -2.178 7.805 1 96.94 178 GLU B N 1
ATOM 2999 C CA . GLU B 1 178 ? -3.094 -2.652 7.207 1 96.94 178 GLU B CA 1
ATOM 3000 C C . GLU B 1 178 ? -3.441 -1.861 5.949 1 96.94 178 GLU B C 1
ATOM 3002 O O . GLU B 1 178 ? -3.41 -0.629 5.957 1 96.94 178 GLU B O 1
ATOM 3007 N N . LEU B 1 179 ? -3.727 -2.557 4.895 1 94.56 179 LEU B N 1
ATOM 3008 C CA . LEU B 1 179 ? -4.203 -1.957 3.654 1 94.56 179 LEU B CA 1
ATOM 3009 C C . LEU B 1 179 ? -5.719 -2.104 3.527 1 94.56 179 LEU B C 1
ATOM 3011 O O . LEU B 1 179 ? -6.254 -3.203 3.676 1 94.56 179 LEU B O 1
ATOM 3015 N N . ARG B 1 180 ? -6.41 -1 3.289 1 92.44 180 ARG B N 1
ATOM 3016 C CA . ARG B 1 180 ? -7.859 -0.955 3.123 1 92.44 180 ARG B CA 1
ATOM 3017 C C . ARG B 1 180 ? -8.242 -0.155 1.883 1 92.44 180 ARG B C 1
ATOM 3019 O O . ARG B 1 180 ? -7.48 0.701 1.428 1 92.44 180 ARG B O 1
ATOM 3026 N N . TRP B 1 181 ? -9.406 -0.508 1.303 1 90.12 181 TRP B N 1
ATOM 3027 C CA . TRP B 1 181 ? -9.875 0.199 0.115 1 90.12 181 TRP B CA 1
ATOM 3028 C C . TRP B 1 181 ? -11.156 0.978 0.412 1 90.12 181 TRP B C 1
ATOM 3030 O O . TRP B 1 181 ? -12.016 0.51 1.163 1 90.12 181 TRP B O 1
ATOM 3040 N N . ILE B 1 182 ? -11.148 2.162 -0.122 1 86.5 182 ILE B N 1
ATOM 3041 C CA . ILE B 1 182 ? -12.312 3.029 -0.042 1 86.5 182 ILE B CA 1
ATOM 3042 C C . ILE B 1 182 ? -12.992 3.107 -1.408 1 86.5 182 ILE B C 1
ATOM 3044 O O . ILE B 1 182 ? -12.328 3.295 -2.43 1 86.5 182 ILE B O 1
ATOM 3048 N N . ARG B 1 183 ? -14.266 2.908 -1.52 1 78.44 183 ARG B N 1
ATOM 3049 C CA . ARG B 1 183 ? -15.008 3.018 -2.771 1 78.44 183 ARG B CA 1
ATOM 3050 C C . ARG B 1 183 ? -15.156 4.477 -3.195 1 78.44 183 ARG B C 1
ATOM 3052 O O . ARG B 1 183 ? -15.414 5.348 -2.361 1 78.44 183 ARG B O 1
#

pLDDT: mean 83.93, std 21.52, range [26.08, 98.94]

Foldseek 3Di:
DVVVCVVVVVVVQVVQDFQAFLVQLVVVVVPDDFPQEEEEADQACNNNPVSSVVVRHHYQYAAQDDRPDHDNDHDDLLVQQADAGAYAYADRPVCVVVSVVSCLRRYDAQHKYKYKDWPCCPDDDVCVVVCQVWNFQEKEKEPQDRPRDDPPPSPPPPRPVIIMIITMTGRPDRDDYYYHYDD/DVVVCVVVVVVVQVVQDFQAFLVQLVVVVVPDDFDQEEEEADQACNSNPVSSVVVRHHYQYAAQDDRPDHDNDHDDLLVQQADAGAYAYADRPVCVVVSVVSCLRRYDAQHKYKYKDWPCCVDDDVCVVVCQVWNFQEKEKEPQDRPRDDPPPSPPPPRPVIIMIITMTGRPDRDDYYYHYDD

Sequence (366 aa):
MFDTLIKFSKDREKLDFYATDKRATHELLKREEFTSLVYEPACGEGHIGKILEEHGYTVKATDICYRGYGEEREVDFFTVTENILDIVTNPPYFCASEFLRHALEISREGVKIAMLFRLAFLEGQSRYELFRKHPPKRVYVFSKRLNCAKNGEFWKSKSSGIAFAWFLWEVGYIGYTELRWIRMFDTLIKFSKDREKLDFYATDKRATHELLKREEFTSLVYEPACGEGHIGKILEEHGYTVKATDICYRGYGEEREVDFFTVTENILDIVTNPPYFCASEFLRHALEISREGVKIAMLFRLAFLEGQSRYELFRKHPPKRVYVFSKRLNCAKNGEFWKSKSSGIAFAWFLWEVGYIGYTELRWIR